Protein AF-0000000066290111 (afdb_homodimer)

Radius of gyration: 20.89 Å; Cα contacts (8 Å, |Δi|>4): 280; chains: 2; bounding box: 30×71×44 Å

Secondary structure (DSSP, 8-state):
-HHHHHHHHHHHHHHHHHHHHHHHHHH-EEEEE-GGGSEEEEEETTS-EEEEEE-GGG--TT-HHHHHHHHHHHHHHHHHHHHHHHHHHHHHHHTTS--/-HHHHHHHHHHHHHHHHHHHHHHHHHH-EEEEE-GGGSEEEEEETTS-EEEEEE-GGG--TT-HHHHHHHHHHHHHHHHHHHHHHHHHHHHHHHTTS--

Foldseek 3Di:
DVVVVVVVVVVVVLVVQLVVLQVVQQADWFWFFFVPRQKIWIAGLVLDTPDIDHHVVQDDPVCVPSVVVGNVRRSVRRVVVSVVSCCVRNVVSCVVPPD/DVVVVVVVVVVVVLVVQLVVLQVVQQADWFWFFFVPRQKIWIAGLVLDTPDIDHHVVQPDPVCVPSVVVGNVRRSVRRVVVSVVSCCVRNVVSCVVPPD

Nearest PDB structures (foldseek):
  1ybx-assembly1_A  TM=8.957E-01  e=1.367E-07  Acetivibrio thermocellus
  5yrx-assembly1_A-2  TM=9.117E-01  e=9.100E-06  Mycobacterium tuberculosis H37Rv
  1j8b-assembly1_A-2  TM=8.086E-01  e=1.609E-06  Haemophilus influenzae Rd KW20
  1pug-assembly2_C  TM=9.184E-01  e=9.100E-06  Escherichia coli
  1pug-assembly1_A  TM=7.429E-01  e=4.995E-06  Escherichia coli

InterPro domains:
  IPR004401 Nucleoid-associated protein YbaB/EbfC [MF_00274] (2-96)
  IPR004401 Nucleoid-associated protein YbaB/EbfC [PF02575] (8-97)
  IPR004401 Nucleoid-associated protein YbaB/EbfC [PIRSF004555] (1-97)
  IPR004401 Nucleoid-associated protein YbaB/EbfC [PTHR33449] (2-97)
  IPR004401 Nucleoid-associated protein YbaB/EbfC [TIGR00103] (3-99)
  IPR036894 Nucleoid-associated protein YbaB-like domain superfamily [G3DSA:3.30.1310.10] (1-99)
  IPR036894 Nucleoid-associated protein YbaB-like domain superfamily [SSF82607] (4-96)

Structure (mmCIF, N/CA/C/O backbone):
data_AF-0000000066290111-model_v1
#
loop_
_entity.id
_entity.type
_entity.pdbx_description
1 polymer 'Nucleoid-associated protein LL0120'
#
loop_
_atom_site.group_PDB
_atom_site.id
_atom_site.type_symbol
_atom_site.label_atom_id
_atom_site.label_alt_id
_atom_site.label_comp_id
_atom_site.label_asym_id
_atom_site.label_entity_id
_atom_site.label_seq_id
_atom_site.pdbx_PDB_ins_code
_atom_site.Cartn_x
_atom_site.Cartn_y
_atom_site.Cartn_z
_atom_site.occupancy
_atom_site.B_iso_or_equiv
_atom_site.auth_seq_id
_atom_site.auth_comp_id
_atom_site.auth_asym_id
_atom_site.auth_atom_id
_atom_site.pdbx_PDB_model_num
ATOM 1 N N . MET A 1 1 ? 5.027 43.031 10.969 1 58.25 1 MET A N 1
ATOM 2 C CA . MET A 1 1 ? 4.77 42.688 9.578 1 58.25 1 MET A CA 1
ATOM 3 C C . MET A 1 1 ? 5.945 41.906 8.977 1 58.25 1 MET A C 1
ATOM 5 O O . MET A 1 1 ? 5.758 41.031 8.156 1 58.25 1 MET A O 1
ATOM 9 N N . MET A 1 2 ? 7.23 42.25 9.273 1 66.75 2 MET A N 1
ATOM 10 C CA . MET A 1 2 ? 8.469 41.656 8.773 1 66.75 2 MET A CA 1
ATOM 11 C C . MET A 1 2 ? 8.57 40.188 9.188 1 66.75 2 MET A C 1
ATOM 13 O O . MET A 1 2 ? 8.945 39.344 8.375 1 66.75 2 MET A O 1
ATOM 17 N N . ASN A 1 3 ? 7.914 39.875 10.438 1 80.12 3 ASN A N 1
ATOM 18 C CA . ASN A 1 3 ? 7.988 38.531 10.984 1 80.12 3 ASN A CA 1
ATOM 19 C C . ASN A 1 3 ? 6.996 37.594 10.305 1 80.12 3 ASN A C 1
ATOM 21 O O . ASN A 1 3 ? 7.328 36.469 9.984 1 80.12 3 ASN A O 1
ATOM 25 N N . MET A 1 4 ? 5.91 38.312 9.742 1 86.06 4 MET A N 1
ATOM 26 C CA . MET A 1 4 ? 4.879 37.531 9.078 1 86.06 4 MET A CA 1
ATOM 27 C C . MET A 1 4 ? 5.328 37.094 7.68 1 86.06 4 MET A C 1
ATOM 29 O O . MET A 1 4 ? 5.086 35.969 7.254 1 86.06 4 MET A O 1
ATOM 33 N N . GLN A 1 5 ? 6.039 38.062 7.074 1 85.56 5 GLN A N 1
ATOM 34 C CA . GLN A 1 5 ? 6.52 37.812 5.719 1 85.56 5 GLN A CA 1
ATOM 35 C C . GLN A 1 5 ? 7.551 36.688 5.691 1 85.56 5 GLN A C 1
ATOM 37 O O . GLN A 1 5 ? 7.508 35.812 4.812 1 85.56 5 GLN A O 1
ATOM 42 N N . SER A 1 6 ? 8.469 36.719 6.684 1 89.31 6 SER A N 1
ATOM 43 C CA . SER A 1 6 ? 9.492 35.688 6.785 1 89.31 6 SER A CA 1
ATOM 44 C C . SER A 1 6 ? 8.875 34.312 7.102 1 89.31 6 SER A C 1
ATOM 46 O O . SER A 1 6 ? 9.289 33.312 6.543 1 89.31 6 SER A O 1
ATOM 48 N N . MET A 1 7 ? 7.859 34.344 7.941 1 87.25 7 MET A N 1
ATOM 49 C CA . MET A 1 7 ? 7.164 33.094 8.305 1 87.25 7 MET A CA 1
ATOM 50 C C . MET A 1 7 ? 6.441 32.5 7.102 1 87.25 7 MET A C 1
ATOM 52 O O . MET A 1 7 ? 6.492 31.312 6.875 1 87.25 7 MET A O 1
ATOM 56 N N . MET A 1 8 ? 5.84 33.375 6.316 1 88.25 8 MET A N 1
ATOM 57 C CA . MET A 1 8 ? 5.105 32.938 5.137 1 88.25 8 MET A CA 1
ATOM 58 C C . MET A 1 8 ? 6.059 32.344 4.102 1 88.25 8 MET A C 1
ATOM 60 O O . MET A 1 8 ? 5.754 31.328 3.488 1 88.25 8 MET A O 1
ATOM 64 N N . LYS A 1 9 ? 7.254 33 3.918 1 91.06 9 LYS A N 1
ATOM 65 C CA . LYS A 1 9 ? 8.273 32.531 2.986 1 91.06 9 LYS A CA 1
ATOM 66 C C . LYS A 1 9 ? 8.805 31.172 3.404 1 91.06 9 LYS A C 1
ATOM 68 O O . LYS A 1 9 ? 9 30.281 2.564 1 91.06 9 LYS A O 1
ATOM 73 N N . GLN A 1 10 ? 9.047 30.969 4.605 1 90.31 10 GLN A N 1
ATOM 74 C CA . GLN A 1 10 ? 9.516 29.703 5.152 1 90.31 10 GLN A CA 1
ATOM 75 C C . GLN A 1 10 ? 8.469 28.609 4.973 1 90.31 10 GLN A C 1
ATOM 77 O O . GLN A 1 10 ? 8.797 27.484 4.598 1 90.31 10 GLN A O 1
ATOM 82 N N . ALA A 1 11 ? 7.211 28.953 5.133 1 87 11 ALA A N 1
ATOM 83 C CA . ALA A 1 11 ? 6.117 28 4.953 1 87 11 ALA A CA 1
ATOM 84 C C . ALA A 1 11 ? 6.023 27.547 3.502 1 87 11 ALA A C 1
ATOM 86 O O . ALA A 1 11 ? 5.875 26.344 3.23 1 87 11 ALA A O 1
ATOM 87 N N . GLN A 1 12 ? 6.125 28.469 2.641 1 92.5 12 GLN A N 1
ATOM 88 C CA . GLN A 1 12 ? 6.098 28.172 1.213 1 92.5 12 GLN A CA 1
ATOM 89 C C . GLN A 1 12 ? 7.246 27.25 0.824 1 92.5 12 GLN A C 1
ATOM 91 O O . GLN A 1 12 ? 7.059 26.312 0.045 1 92.5 12 GLN A O 1
ATOM 96 N N . LYS A 1 13 ? 8.414 27.562 1.364 1 92.25 13 LYS A N 1
ATOM 97 C CA . LYS A 1 13 ? 9.594 26.75 1.089 1 92.25 13 LYS A CA 1
ATOM 98 C C . LYS A 1 13 ? 9.414 25.312 1.583 1 92.25 13 LYS A C 1
ATOM 100 O O . LYS A 1 13 ? 9.727 24.359 0.867 1 92.25 13 LYS A O 1
ATOM 105 N N . LEU A 1 14 ? 8.883 25.172 2.771 1 89.31 14 LEU A N 1
ATOM 106 C CA . LEU A 1 14 ? 8.625 23.859 3.354 1 89.31 14 LEU A CA 1
ATOM 107 C C . LEU A 1 14 ? 7.598 23.094 2.525 1 89.31 14 LEU A C 1
ATOM 109 O O . LEU A 1 14 ? 7.762 21.891 2.287 1 89.31 14 LEU A O 1
ATOM 113 N N . GLN A 1 15 ? 6.594 23.75 2.113 1 90.44 15 GLN A N 1
ATOM 114 C CA . GLN A 1 15 ? 5.562 23.156 1.276 1 90.44 15 GLN A CA 1
ATOM 115 C C . GLN A 1 15 ? 6.156 22.609 -0.021 1 90.44 15 GLN A C 1
ATOM 117 O O . GLN A 1 15 ? 5.848 21.484 -0.431 1 90.44 15 GLN A O 1
ATOM 122 N N . LYS A 1 16 ? 6.988 23.375 -0.636 1 94.06 16 LYS A N 1
ATOM 123 C CA . LYS A 1 16 ? 7.629 22.984 -1.889 1 94.06 16 LYS A CA 1
ATOM 124 C C . LYS A 1 16 ? 8.547 21.797 -1.685 1 94.06 16 LYS A C 1
ATOM 126 O O . LYS A 1 16 ? 8.562 20.859 -2.494 1 94.06 16 LYS A O 1
ATOM 131 N N . GLN A 1 17 ? 9.312 21.781 -0.645 1 94.19 17 GLN A N 1
ATOM 132 C CA . GLN A 1 17 ? 10.227 20.688 -0.352 1 94.19 17 GLN A CA 1
ATOM 133 C C . GLN A 1 17 ? 9.461 19.391 -0.098 1 94.19 17 GLN A C 1
ATOM 135 O O . GLN A 1 17 ? 9.891 18.312 -0.533 1 94.19 17 GLN A O 1
ATOM 140 N N . MET A 1 18 ? 8.375 19.484 0.608 1 91.69 18 MET A N 1
ATOM 141 C CA . MET A 1 18 ? 7.531 18.328 0.859 1 91.69 18 MET A CA 1
ATOM 142 C C . MET A 1 18 ? 6.977 17.766 -0.445 1 91.69 18 MET A C 1
ATOM 144 O O . MET A 1 18 ? 6.957 16.547 -0.645 1 91.69 18 MET A O 1
ATOM 148 N N . GLN A 1 19 ? 6.52 18.672 -1.269 1 94.19 19 GLN A N 1
ATOM 149 C CA . GLN A 1 19 ? 5.984 18.25 -2.559 1 94.19 19 GLN A CA 1
ATOM 150 C C . GLN A 1 19 ? 7.051 17.547 -3.395 1 94.19 19 GLN A C 1
ATOM 152 O O . GLN A 1 19 ? 6.785 16.516 -4.023 1 94.19 19 GLN A O 1
ATOM 157 N N . VAL A 1 20 ? 8.258 18.062 -3.385 1 96.19 20 VAL A N 1
ATOM 158 C CA . VAL A 1 20 ? 9.367 17.484 -4.137 1 96.19 20 VAL A CA 1
ATOM 159 C C . VAL A 1 20 ? 9.688 16.094 -3.592 1 96.19 20 VAL A C 1
ATOM 161 O O . VAL A 1 20 ? 9.875 15.148 -4.363 1 96.19 20 VAL A O 1
ATOM 164 N N . SER A 1 21 ? 9.734 15.945 -2.287 1 96 21 SER A N 1
ATOM 165 C CA . SER A 1 21 ? 9.992 14.656 -1.653 1 96 21 SER A CA 1
ATOM 166 C C . SER A 1 21 ? 8.914 13.641 -2.002 1 96 21 SER A C 1
ATOM 168 O O . SER A 1 21 ? 9.211 12.484 -2.307 1 96 21 SER A O 1
ATOM 170 N N . GLN A 1 22 ? 7.633 14.109 -1.968 1 95.38 22 GLN A N 1
ATOM 171 C CA . GLN A 1 22 ? 6.516 13.242 -2.336 1 95.38 22 GLN A CA 1
ATOM 172 C C . GLN A 1 22 ? 6.637 12.766 -3.781 1 95.38 22 GLN A C 1
ATOM 174 O O . GLN A 1 22 ? 6.379 11.602 -4.082 1 95.38 22 GLN A O 1
ATOM 179 N N . GLU A 1 23 ? 7.039 13.625 -4.645 1 97 23 GLU A N 1
ATOM 180 C CA . GLU A 1 23 ? 7.215 13.281 -6.055 1 97 23 GLU A CA 1
ATOM 181 C C . GLU A 1 23 ? 8.367 12.297 -6.242 1 97 23 GLU A C 1
ATOM 183 O O . GLU A 1 23 ? 8.258 11.352 -7.035 1 97 23 GLU A O 1
ATOM 188 N N . GLU A 1 24 ? 9.422 12.539 -5.547 1 97.38 24 GLU A N 1
ATOM 189 C CA . GLU A 1 24 ? 10.555 11.625 -5.598 1 97.38 24 GLU A CA 1
ATOM 190 C C . GLU A 1 24 ? 10.156 10.227 -5.141 1 97.38 24 GLU A C 1
ATOM 192 O O . GLU A 1 24 ? 10.508 9.234 -5.785 1 97.38 24 GLU A O 1
ATOM 197 N N . ILE A 1 25 ? 9.438 10.164 -4.066 1 97.62 25 ILE A N 1
ATOM 198 C CA . ILE A 1 25 ? 8.977 8.875 -3.551 1 97.62 25 ILE A CA 1
ATOM 199 C C . ILE A 1 25 ? 8.102 8.188 -4.594 1 97.62 25 ILE A C 1
ATOM 201 O O . ILE A 1 25 ? 8.32 7.027 -4.93 1 97.62 25 ILE A O 1
ATOM 205 N N . ALA A 1 26 ? 7.164 8.984 -5.129 1 97.5 26 ALA A N 1
ATOM 206 C CA . ALA A 1 26 ? 6.211 8.43 -6.086 1 97.5 26 ALA A CA 1
ATOM 207 C C . ALA A 1 26 ? 6.922 7.879 -7.316 1 97.5 26 ALA A C 1
ATOM 209 O O . ALA A 1 26 ? 6.477 6.895 -7.91 1 97.5 26 ALA A O 1
ATOM 210 N N . ASN A 1 27 ? 8.047 8.422 -7.656 1 97.81 27 ASN A N 1
ATOM 211 C CA . ASN A 1 27 ? 8.742 8.078 -8.891 1 97.81 27 ASN A CA 1
ATOM 212 C C . ASN A 1 27 ? 9.797 7 -8.656 1 97.81 27 ASN A C 1
ATOM 214 O O . ASN A 1 27 ? 10.43 6.531 -9.602 1 97.81 27 ASN A O 1
ATOM 218 N N . THR A 1 28 ? 10 6.668 -7.469 1 98.38 28 THR A N 1
ATOM 219 C CA . THR A 1 28 ? 10.945 5.613 -7.125 1 98.38 28 THR A CA 1
ATOM 220 C C . THR A 1 28 ? 10.297 4.238 -7.262 1 98.38 28 THR A C 1
ATOM 222 O O . THR A 1 28 ? 9.133 4.059 -6.902 1 98.38 28 THR A O 1
ATOM 225 N N . THR A 1 29 ? 11.07 3.318 -7.781 1 98.88 29 THR A N 1
ATOM 226 C CA . THR A 1 29 ? 10.633 1.93 -7.84 1 98.88 29 THR A CA 1
ATOM 227 C C . THR A 1 29 ? 11.109 1.156 -6.617 1 98.88 29 THR A C 1
ATOM 229 O O . THR A 1 29 ? 12.273 1.278 -6.215 1 98.88 29 THR A O 1
ATOM 232 N N . PHE A 1 30 ? 10.227 0.418 -5.992 1 98.94 30 PHE A N 1
ATOM 233 C CA . PHE A 1 30 ? 10.547 -0.424 -4.844 1 98.94 30 PHE A CA 1
ATOM 234 C C . PHE A 1 30 ? 10.375 -1.897 -5.191 1 98.94 30 PHE A C 1
ATOM 236 O O . PHE A 1 30 ? 9.312 -2.311 -5.66 1 98.94 30 PHE A O 1
ATOM 243 N N . VAL A 1 31 ? 11.422 -2.615 -4.898 1 98.94 31 VAL A N 1
ATOM 244 C CA . VAL A 1 31 ? 11.43 -4.031 -5.246 1 98.94 31 VAL A CA 1
ATOM 245 C C . VAL A 1 31 ? 11.258 -4.875 -3.986 1 98.94 31 VAL A C 1
ATOM 247 O O . VAL A 1 31 ? 12.008 -4.723 -3.023 1 98.94 31 VAL A O 1
ATOM 250 N N . GLY A 1 32 ? 10.195 -5.609 -3.957 1 98.88 32 GLY A N 1
ATOM 251 C CA . GLY A 1 32 ? 9.977 -6.59 -2.904 1 98.88 32 GLY A CA 1
ATOM 252 C C . GLY A 1 32 ? 10.211 -8.016 -3.363 1 98.88 32 GLY A C 1
ATOM 253 O O . GLY A 1 32 ? 10.039 -8.336 -4.543 1 98.88 32 GLY A O 1
ATOM 254 N N . LYS A 1 33 ? 10.594 -8.828 -2.455 1 98.81 33 LYS A N 1
ATOM 255 C CA . LYS A 1 33 ? 10.961 -10.188 -2.812 1 98.81 33 LYS A CA 1
ATOM 256 C C . LYS A 1 33 ? 10.516 -11.18 -1.741 1 98.81 33 LYS A C 1
ATOM 258 O O . LYS A 1 33 ? 10.469 -10.844 -0.557 1 98.81 33 LYS A O 1
ATOM 263 N N . SER A 1 34 ? 10.172 -12.352 -2.264 1 98.5 34 SER A N 1
ATOM 264 C CA . SER A 1 34 ? 10.062 -13.492 -1.359 1 98.5 34 SER A CA 1
ATOM 265 C C . SER A 1 34 ? 11.43 -14.133 -1.114 1 98.5 34 SER A C 1
ATOM 267 O O . SER A 1 34 ? 12.445 -13.641 -1.604 1 98.5 34 SER A O 1
ATOM 269 N N . ALA A 1 35 ? 11.367 -15.203 -0.207 1 95.19 35 ALA A N 1
ATOM 270 C CA . ALA A 1 35 ? 12.578 -15.984 0.011 1 95.19 35 ALA A CA 1
ATOM 271 C C . ALA A 1 35 ? 13.133 -16.516 -1.308 1 95.19 35 ALA A C 1
ATOM 273 O O . ALA A 1 35 ? 12.375 -16.969 -2.166 1 95.19 35 ALA A O 1
ATOM 274 N N . GLN A 1 36 ? 14.43 -16.328 -1.531 1 96.12 36 GLN A N 1
ATOM 275 C CA . GLN A 1 36 ? 15.172 -16.859 -2.668 1 96.12 36 GLN A CA 1
ATOM 276 C C . GLN A 1 36 ? 14.766 -16.156 -3.963 1 96.12 36 GLN A C 1
ATOM 278 O O . GLN A 1 36 ? 14.992 -16.688 -5.055 1 96.12 36 GLN A O 1
ATOM 283 N N . ASP A 1 37 ? 13.992 -15.141 -3.967 1 97.56 37 ASP A N 1
ATOM 284 C CA . ASP A 1 37 ? 13.594 -14.305 -5.094 1 97.56 37 ASP A CA 1
ATOM 285 C C . ASP A 1 37 ? 12.664 -15.062 -6.035 1 97.56 37 ASP A C 1
ATOM 287 O O . ASP A 1 37 ? 12.672 -14.836 -7.246 1 97.56 37 ASP A O 1
ATOM 291 N N . LEU A 1 38 ? 11.961 -15.945 -5.422 1 98.19 38 LEU A N 1
ATOM 292 C CA . LEU A 1 38 ? 11.062 -16.75 -6.246 1 98.19 38 LEU A CA 1
ATOM 293 C C . LEU A 1 38 ? 9.867 -15.922 -6.703 1 98.19 38 LEU A C 1
ATOM 295 O O . LEU A 1 38 ? 9.203 -16.266 -7.68 1 98.19 38 LEU A O 1
ATOM 299 N N . VAL A 1 39 ? 9.578 -14.922 -5.965 1 98.88 39 VAL A N 1
ATOM 300 C CA . VAL A 1 39 ? 8.562 -13.93 -6.301 1 98.88 39 VAL A CA 1
ATOM 301 C C . VAL A 1 39 ? 9.148 -12.523 -6.152 1 98.88 39 VAL A C 1
ATOM 303 O O . VAL A 1 39 ? 9.734 -12.195 -5.121 1 98.88 39 VAL A O 1
ATOM 306 N N . THR A 1 40 ? 9.008 -11.727 -7.18 1 98.94 40 THR A N 1
ATOM 307 C CA . THR A 1 40 ? 9.484 -10.344 -7.148 1 98.94 40 THR A CA 1
ATOM 308 C C . THR A 1 40 ? 8.391 -9.383 -7.602 1 98.94 40 THR A C 1
ATOM 310 O O . THR A 1 40 ? 7.68 -9.656 -8.57 1 98.94 40 THR A O 1
ATOM 313 N N . VAL A 1 41 ? 8.281 -8.305 -6.844 1 98.94 41 VAL A N 1
ATOM 314 C CA . VAL A 1 41 ? 7.297 -7.285 -7.207 1 98.94 41 VAL A CA 1
ATOM 315 C C . VAL A 1 41 ? 7.98 -5.93 -7.34 1 98.94 41 VAL A C 1
ATOM 317 O O . VAL A 1 41 ? 9.016 -5.684 -6.723 1 98.94 41 VAL A O 1
ATOM 320 N N . GLU A 1 42 ? 7.418 -5.098 -8.172 1 98.94 42 GLU A N 1
ATOM 321 C CA . GLU A 1 42 ? 7.812 -3.697 -8.266 1 98.94 42 GLU A CA 1
ATOM 322 C C . GLU A 1 42 ? 6.633 -2.77 -7.984 1 98.94 42 GLU A C 1
ATOM 324 O O . GLU A 1 42 ? 5.594 -2.861 -8.641 1 98.94 42 GLU A O 1
ATOM 329 N N . PHE A 1 43 ? 6.855 -1.972 -7 1 98.94 43 PHE A N 1
ATOM 330 C CA . PHE A 1 43 ? 5.879 -0.943 -6.66 1 98.94 43 PHE A CA 1
ATOM 331 C C . PHE A 1 43 ? 6.422 0.445 -6.973 1 98.94 43 PHE A C 1
ATOM 333 O O . PHE A 1 43 ? 7.621 0.695 -6.828 1 98.94 43 PHE A O 1
ATOM 340 N N . SER A 1 44 ? 5.484 1.305 -7.398 1 98.75 44 SER A N 1
ATOM 341 C CA . SER A 1 44 ? 5.809 2.725 -7.305 1 98.75 44 SER A CA 1
ATOM 342 C C . SER A 1 44 ? 5.586 3.25 -5.895 1 98.75 44 SER A C 1
ATOM 344 O O . SER A 1 44 ? 4.918 2.604 -5.082 1 98.75 44 SER A O 1
ATOM 346 N N . GLY A 1 45 ? 6.145 4.371 -5.637 1 98.44 45 GLY A N 1
ATOM 347 C CA . GLY A 1 45 ? 6.113 4.93 -4.297 1 98.44 45 GLY A CA 1
ATOM 348 C C . GLY A 1 45 ? 4.723 5.355 -3.861 1 98.44 45 GLY A C 1
ATOM 349 O O . GLY A 1 45 ? 4.477 5.578 -2.674 1 98.44 45 GLY A O 1
ATOM 350 N N . ASP A 1 46 ? 3.809 5.512 -4.809 1 97.31 46 ASP A N 1
ATOM 351 C CA . ASP A 1 46 ? 2.416 5.797 -4.48 1 97.31 46 ASP A CA 1
ATOM 352 C C . ASP A 1 46 ? 1.632 4.508 -4.242 1 97.31 46 ASP A C 1
ATOM 354 O O . ASP A 1 46 ? 0.399 4.516 -4.23 1 97.31 46 ASP A O 1
ATOM 358 N N . ARG A 1 47 ? 2.396 3.361 -4.094 1 98.5 47 ARG A N 1
ATOM 359 C CA . ARG A 1 47 ? 1.9 2.055 -3.672 1 98.5 47 ARG A CA 1
ATOM 360 C C . ARG A 1 47 ? 1.048 1.415 -4.762 1 98.5 47 ARG A C 1
ATOM 362 O O . ARG A 1 47 ? -0.004 0.838 -4.477 1 98.5 47 ARG A O 1
ATOM 369 N N . THR A 1 48 ? 1.462 1.615 -5.949 1 98.81 48 THR A N 1
ATOM 370 C CA . THR A 1 48 ? 0.886 0.882 -7.07 1 98.81 48 THR A CA 1
ATOM 371 C C . THR A 1 48 ? 1.782 -0.287 -7.469 1 98.81 48 THR A C 1
ATOM 373 O O . THR A 1 48 ? 2.98 -0.108 -7.699 1 98.81 48 THR A O 1
ATOM 376 N N . LEU A 1 49 ? 1.181 -1.481 -7.488 1 98.94 49 LEU A N 1
ATOM 377 C CA . LEU A 1 49 ? 1.91 -2.643 -7.984 1 98.94 49 LEU A CA 1
ATOM 378 C C . LEU A 1 49 ? 2.043 -2.594 -9.5 1 98.94 49 LEU A C 1
ATOM 380 O O . LEU A 1 49 ? 1.051 -2.721 -10.219 1 98.94 49 LEU A O 1
ATOM 384 N N . LYS A 1 50 ? 3.23 -2.402 -9.992 1 98.88 50 LYS A N 1
ATOM 385 C CA . LYS A 1 50 ? 3.49 -2.188 -11.414 1 98.88 50 LYS A CA 1
ATOM 386 C C . LYS A 1 50 ? 3.816 -3.502 -12.117 1 98.88 50 LYS A C 1
ATOM 388 O O . LYS A 1 50 ? 3.498 -3.676 -13.297 1 98.88 50 LYS A O 1
ATOM 393 N N . SER A 1 51 ? 4.516 -4.316 -11.328 1 98.75 51 SER A N 1
ATOM 394 C CA . SER A 1 51 ? 4.887 -5.602 -11.914 1 98.75 51 SER A CA 1
ATOM 395 C C . SER A 1 51 ? 5.012 -6.684 -10.844 1 98.75 51 SER A C 1
ATOM 397 O O . SER A 1 51 ? 5.324 -6.387 -9.688 1 98.75 51 SER A O 1
ATOM 399 N N . LEU A 1 52 ? 4.746 -7.898 -11.242 1 98.94 52 LEU A N 1
ATOM 400 C CA . LEU A 1 52 ? 4.859 -9.125 -10.453 1 98.94 52 LEU A CA 1
ATOM 401 C C . LEU A 1 52 ? 5.473 -10.25 -11.289 1 98.94 52 LEU A C 1
ATOM 403 O O . LEU A 1 52 ? 5.027 -10.508 -12.406 1 98.94 52 LEU A O 1
ATOM 407 N N . ASP A 1 53 ? 6.52 -10.797 -10.766 1 98.81 53 ASP A N 1
ATOM 408 C CA . ASP A 1 53 ? 7.184 -11.93 -11.414 1 98.81 53 ASP A CA 1
ATOM 409 C C . ASP A 1 53 ? 7.219 -13.148 -10.492 1 98.81 53 ASP A C 1
ATOM 411 O O . ASP A 1 53 ? 7.727 -13.07 -9.375 1 98.81 53 ASP A O 1
ATOM 415 N N . ILE A 1 54 ? 6.66 -14.188 -10.969 1 98.75 54 ILE A N 1
ATOM 416 C CA . ILE A 1 54 ? 6.629 -15.438 -10.219 1 98.75 54 ILE A CA 1
ATOM 417 C C . ILE A 1 54 ? 7.379 -16.516 -11 1 98.75 54 ILE A C 1
ATOM 419 O O . ILE A 1 54 ? 7.051 -16.797 -12.156 1 98.75 54 ILE A O 1
ATOM 423 N N . LYS A 1 55 ? 8.328 -17.125 -10.344 1 97.75 55 LYS A N 1
ATOM 424 C CA . LYS A 1 55 ? 9.016 -18.234 -10.992 1 97.75 55 LYS A CA 1
ATOM 425 C C . LYS A 1 55 ? 8.078 -19.422 -11.172 1 97.75 55 LYS A C 1
ATOM 427 O O . LYS A 1 55 ? 7.316 -19.766 -10.273 1 97.75 55 LYS A O 1
ATOM 432 N N . PRO A 1 56 ? 8.141 -20.062 -12.281 1 96.69 56 PRO A N 1
ATOM 433 C CA . PRO A 1 56 ? 7.223 -21.172 -12.57 1 96.69 56 PRO A CA 1
ATOM 434 C C . PRO A 1 56 ? 7.32 -22.297 -11.547 1 96.69 56 PRO A C 1
ATOM 436 O O . PRO A 1 56 ? 6.324 -22.984 -11.281 1 96.69 56 PRO A O 1
ATOM 439 N N . ASP A 1 57 ? 8.398 -22.484 -10.914 1 94.94 57 ASP A N 1
ATOM 440 C CA . ASP A 1 57 ? 8.656 -23.594 -10.008 1 94.94 57 ASP A CA 1
ATOM 441 C C . ASP A 1 57 ? 7.746 -23.531 -8.781 1 94.94 57 ASP A C 1
ATOM 443 O O . ASP A 1 57 ? 7.496 -24.562 -8.141 1 94.94 57 ASP A O 1
ATOM 447 N N . VAL A 1 58 ? 7.223 -22.359 -8.547 1 97.38 58 VAL A N 1
ATOM 448 C CA . VAL A 1 58 ? 6.41 -22.25 -7.34 1 97.38 58 VAL A CA 1
ATOM 449 C C . VAL A 1 58 ? 4.934 -22.141 -7.723 1 97.38 58 VAL A C 1
ATOM 451 O O . VAL A 1 58 ? 4.078 -21.922 -6.863 1 97.38 58 VAL A O 1
ATOM 454 N N . ILE A 1 59 ? 4.672 -22.188 -8.977 1 98.44 59 ILE A N 1
ATOM 455 C CA . ILE A 1 59 ? 3.299 -22.203 -9.461 1 98.44 59 ILE A CA 1
ATOM 456 C C . ILE A 1 59 ? 2.781 -23.625 -9.539 1 98.44 59 ILE A C 1
ATOM 458 O O . ILE A 1 59 ? 2.994 -24.328 -10.531 1 98.44 59 ILE A O 1
ATOM 462 N N . ASP A 1 60 ? 2.123 -24.031 -8.445 1 98 60 ASP A N 1
ATOM 463 C CA . ASP A 1 60 ? 1.608 -25.391 -8.32 1 98 60 ASP A CA 1
ATOM 464 C C . ASP A 1 60 ? 0.16 -25.391 -7.836 1 98 60 ASP A C 1
ATOM 466 O O . ASP A 1 60 ? -0.113 -25.078 -6.68 1 98 60 ASP A O 1
ATOM 470 N N . PRO A 1 61 ? -0.769 -25.734 -8.664 1 98 61 PRO A N 1
ATOM 471 C CA . PRO A 1 61 ? -2.178 -25.703 -8.266 1 98 61 PRO A CA 1
ATOM 472 C C . PRO A 1 61 ? -2.482 -26.641 -7.102 1 98 61 PRO A C 1
ATOM 474 O O . PRO A 1 61 ? -3.504 -26.484 -6.43 1 98 61 PRO A O 1
ATOM 477 N N . GLU A 1 62 ? -1.633 -27.547 -6.891 1 97.5 62 GLU A N 1
ATOM 478 C CA . GLU A 1 62 ? -1.852 -28.484 -5.797 1 97.5 62 GLU A CA 1
ATOM 479 C C . GLU A 1 62 ? -1.334 -27.922 -4.473 1 97.5 62 GLU A C 1
ATOM 481 O O . GLU A 1 62 ? -1.543 -28.531 -3.418 1 97.5 62 GLU A O 1
ATOM 486 N N . ASP A 1 63 ? -0.632 -26.844 -4.434 1 97.5 63 ASP A N 1
ATOM 487 C CA . ASP A 1 63 ? -0.113 -26.203 -3.234 1 97.5 63 ASP A CA 1
ATOM 488 C C . ASP A 1 63 ? -0.22 -24.672 -3.35 1 97.5 63 ASP A C 1
ATOM 490 O O . ASP A 1 63 ? 0.794 -23.984 -3.373 1 97.5 63 ASP A O 1
ATOM 494 N N . PRO A 1 64 ? -1.419 -24.203 -3.354 1 97.94 64 PRO A N 1
ATOM 495 C CA . PRO A 1 64 ? -1.595 -22.766 -3.5 1 97.94 64 PRO A CA 1
ATOM 496 C C . PRO A 1 64 ? -1.013 -21.969 -2.328 1 97.94 64 PRO A C 1
ATOM 498 O O . PRO A 1 64 ? -0.613 -20.812 -2.494 1 97.94 64 PRO A O 1
ATOM 501 N N . GLU A 1 65 ? -0.991 -22.594 -1.171 1 97.81 65 GLU A N 1
ATOM 502 C CA . GLU A 1 65 ? -0.581 -21.922 0.061 1 97.81 65 GLU A CA 1
ATOM 503 C C . GLU A 1 65 ? 0.853 -21.422 -0.039 1 97.81 65 GLU A C 1
ATOM 505 O O . GLU A 1 65 ? 1.147 -20.297 0.38 1 97.81 65 GLU A O 1
ATOM 510 N N . THR A 1 66 ? 1.738 -22.188 -0.599 1 97.75 66 THR A N 1
ATOM 511 C CA . THR A 1 66 ? 3.135 -21.781 -0.736 1 97.75 66 THR A CA 1
ATOM 512 C C . THR A 1 66 ? 3.254 -20.531 -1.594 1 97.75 66 THR A C 1
ATOM 514 O O . THR A 1 66 ? 3.914 -19.562 -1.202 1 97.75 66 THR A O 1
ATOM 517 N N . LEU A 1 67 ? 2.596 -20.562 -2.734 1 98.56 67 LEU A N 1
ATOM 518 C CA . LEU A 1 67 ? 2.584 -19.406 -3.627 1 98.56 67 LEU A CA 1
ATOM 519 C C . LEU A 1 67 ? 1.991 -18.188 -2.932 1 98.56 67 LEU A C 1
ATOM 521 O O . LEU A 1 67 ? 2.553 -17.078 -3.004 1 98.56 67 LEU A O 1
ATOM 525 N N . GLN A 1 68 ? 0.926 -18.391 -2.264 1 98.81 68 GLN A N 1
ATOM 526 C CA . GLN A 1 68 ? 0.231 -17.312 -1.563 1 98.81 68 GLN A CA 1
ATOM 527 C C . GLN A 1 68 ? 1.125 -16.688 -0.499 1 98.81 68 GLN A C 1
ATOM 529 O O . GLN A 1 68 ? 1.188 -15.453 -0.379 1 98.81 68 GLN A O 1
ATOM 534 N N . ASP A 1 69 ? 1.827 -17.469 0.227 1 98.56 69 ASP A N 1
ATOM 535 C CA . ASP A 1 69 ? 2.723 -16.969 1.263 1 98.56 69 ASP A CA 1
ATOM 536 C C . ASP A 1 69 ? 3.863 -16.156 0.654 1 98.56 69 ASP A C 1
ATOM 538 O O . ASP A 1 69 ? 4.207 -15.078 1.159 1 98.56 69 ASP A O 1
ATOM 542 N N . MET A 1 70 ? 4.379 -16.672 -0.437 1 98.81 70 MET A N 1
ATOM 543 C CA . MET A 1 70 ? 5.527 -16.016 -1.061 1 98.81 70 MET A CA 1
ATOM 544 C C . MET A 1 70 ? 5.129 -14.68 -1.657 1 98.81 70 MET A C 1
ATOM 546 O O . MET A 1 70 ? 5.875 -13.703 -1.554 1 98.81 70 MET A O 1
ATOM 550 N N . VAL A 1 71 ? 3.945 -14.609 -2.311 1 98.94 71 VAL A N 1
ATOM 551 C CA . VAL A 1 71 ? 3.447 -13.352 -2.854 1 98.94 71 VAL A CA 1
ATOM 552 C C . VAL A 1 71 ? 3.201 -12.359 -1.718 1 98.94 71 VAL A C 1
ATOM 554 O O . VAL A 1 71 ? 3.58 -11.195 -1.812 1 98.94 71 VAL A O 1
ATOM 557 N N . THR A 1 72 ? 2.594 -12.859 -0.66 1 98.94 72 THR A N 1
ATOM 558 C CA . THR A 1 72 ? 2.334 -12.016 0.501 1 98.94 72 THR A CA 1
ATOM 559 C C . THR A 1 72 ? 3.633 -11.43 1.045 1 98.94 72 THR A C 1
ATOM 561 O O . THR A 1 72 ? 3.709 -10.234 1.322 1 98.94 72 THR A O 1
ATOM 564 N N . ASP A 1 73 ? 4.633 -12.25 1.152 1 98.88 73 ASP A N 1
ATOM 565 C CA . ASP A 1 73 ? 5.938 -11.805 1.643 1 98.88 73 ASP A CA 1
ATOM 566 C C . ASP A 1 73 ? 6.516 -10.711 0.756 1 98.88 73 ASP A C 1
ATOM 568 O O . ASP A 1 73 ? 6.949 -9.664 1.254 1 98.88 73 ASP A O 1
ATOM 572 N N . ALA A 1 74 ? 6.52 -10.953 -0.526 1 98.94 74 ALA A N 1
ATOM 573 C CA . ALA A 1 74 ? 7.117 -10.023 -1.483 1 98.94 74 ALA A CA 1
ATOM 574 C C . ALA A 1 74 ? 6.379 -8.688 -1.486 1 98.94 74 ALA A C 1
ATOM 576 O O . ALA A 1 74 ? 7.004 -7.625 -1.498 1 98.94 74 ALA A O 1
ATOM 577 N N . VAL A 1 75 ? 5.066 -8.75 -1.478 1 98.94 75 VAL A N 1
ATOM 578 C CA . VAL A 1 75 ? 4.242 -7.543 -1.475 1 98.94 75 VAL A CA 1
ATOM 579 C C . VAL A 1 75 ? 4.492 -6.746 -0.197 1 98.94 75 VAL A C 1
ATOM 581 O O . VAL A 1 75 ? 4.754 -5.543 -0.25 1 98.94 75 VAL A O 1
ATOM 584 N N . ASN A 1 76 ? 4.488 -7.449 0.964 1 98.94 76 ASN A N 1
ATOM 585 C CA . ASN A 1 76 ? 4.691 -6.762 2.236 1 98.94 76 ASN A CA 1
ATOM 586 C C . ASN A 1 76 ? 6.113 -6.23 2.365 1 98.94 76 ASN A C 1
ATOM 588 O O . ASN A 1 76 ? 6.34 -5.191 2.988 1 98.94 76 ASN A O 1
ATOM 592 N N . ASP A 1 77 ? 7 -6.922 1.757 1 98.94 77 ASP A N 1
ATOM 593 C CA . ASP A 1 77 ? 8.383 -6.445 1.729 1 98.94 77 ASP A CA 1
ATOM 594 C C . ASP A 1 77 ? 8.484 -5.102 1.017 1 98.94 77 ASP A C 1
ATOM 596 O O . ASP A 1 77 ? 9.039 -4.145 1.56 1 98.94 77 ASP A O 1
ATOM 600 N N . ALA A 1 78 ? 7.91 -4.965 -0.181 1 98.94 78 ALA A N 1
ATOM 601 C CA . ALA A 1 78 ? 7.941 -3.721 -0.947 1 98.94 78 ALA A CA 1
ATOM 602 C C . ALA A 1 78 ? 7.191 -2.611 -0.218 1 98.94 78 ALA A C 1
ATOM 604 O O . ALA A 1 78 ? 7.684 -1.485 -0.113 1 98.94 78 ALA A O 1
ATOM 605 N N . LEU A 1 79 ? 6.027 -2.938 0.287 1 98.88 79 LEU A N 1
ATOM 606 C CA . LEU A 1 79 ? 5.207 -1.925 0.942 1 98.88 79 LEU A CA 1
ATOM 607 C C . LEU A 1 79 ? 5.879 -1.419 2.213 1 98.88 79 LEU A C 1
ATOM 609 O O . LEU A 1 79 ? 5.773 -0.237 2.549 1 98.88 79 LEU A O 1
ATOM 613 N N . SER A 1 80 ? 6.605 -2.27 2.924 1 98.81 80 SER A N 1
ATOM 614 C CA . SER A 1 80 ? 7.355 -1.866 4.109 1 98.81 80 SER A CA 1
ATOM 615 C C . SER A 1 80 ? 8.484 -0.905 3.748 1 98.81 80 SER A C 1
ATOM 617 O O . SER A 1 80 ? 8.758 0.045 4.484 1 98.81 80 SER A O 1
ATOM 619 N N . GLN A 1 81 ? 9.117 -1.204 2.631 1 98.75 81 GLN A N 1
ATOM 620 C CA . GLN A 1 81 ? 10.164 -0.304 2.145 1 98.75 81 GLN A CA 1
ATOM 621 C C . GLN A 1 81 ? 9.594 1.081 1.846 1 98.75 81 GLN A C 1
ATOM 623 O O . GLN A 1 81 ? 10.195 2.094 2.203 1 98.75 81 GLN A O 1
ATOM 628 N N . ILE A 1 82 ? 8.453 1.107 1.171 1 98.62 82 ILE A N 1
ATOM 629 C CA . ILE A 1 82 ? 7.809 2.371 0.839 1 98.62 82 ILE A CA 1
ATOM 630 C C . ILE A 1 82 ? 7.496 3.143 2.119 1 98.62 82 ILE A C 1
ATOM 632 O O . ILE A 1 82 ? 7.758 4.344 2.207 1 98.62 82 ILE A O 1
ATOM 636 N N . GLU A 1 83 ? 6.918 2.453 3.07 1 98.06 83 GLU A N 1
ATOM 637 C CA . GLU A 1 83 ? 6.594 3.072 4.352 1 98.06 83 GLU A CA 1
ATOM 638 C C . GLU A 1 83 ? 7.832 3.672 5.008 1 98.06 83 GLU A C 1
ATOM 640 O O . GLU A 1 83 ? 7.805 4.816 5.469 1 98.06 83 GLU A O 1
ATOM 645 N N . LYS A 1 84 ? 8.906 2.949 5.027 1 97.94 84 LYS A N 1
ATOM 646 C CA . LYS A 1 84 ? 10.148 3.377 5.664 1 97.94 84 LYS A CA 1
ATOM 647 C C . LYS A 1 84 ? 10.727 4.609 4.969 1 97.94 84 LYS A C 1
ATOM 649 O O . LYS A 1 84 ? 11.102 5.582 5.629 1 97.94 84 LYS A O 1
ATOM 654 N N . VAL A 1 85 ? 10.773 4.531 3.658 1 97.75 85 VAL A N 1
ATOM 655 C CA . VAL A 1 85 ? 11.328 5.641 2.895 1 97.75 85 VAL A CA 1
ATOM 656 C C . VAL A 1 85 ? 10.438 6.871 3.033 1 97.75 85 VAL A C 1
ATOM 658 O O . VAL A 1 85 ? 10.93 7.992 3.178 1 97.75 85 VAL A O 1
ATOM 661 N N . THR A 1 86 ? 9.117 6.699 2.961 1 97.06 86 THR A N 1
ATOM 662 C CA . THR A 1 86 ? 8.172 7.789 3.143 1 97.06 86 THR A CA 1
ATOM 663 C C . THR A 1 86 ? 8.359 8.453 4.5 1 97.06 86 THR A C 1
ATOM 665 O O . THR A 1 86 ? 8.445 9.68 4.59 1 97.06 86 THR A O 1
ATOM 668 N N . GLU A 1 87 ? 8.461 7.656 5.555 1 94.88 87 GLU A N 1
ATOM 669 C CA . GLU A 1 87 ? 8.68 8.164 6.906 1 94.88 87 GLU A CA 1
ATOM 670 C C . GLU A 1 87 ? 10.008 8.922 7 1 94.88 87 GLU A C 1
ATOM 672 O O . GLU A 1 87 ? 10.078 9.977 7.625 1 94.88 87 GLU A O 1
ATOM 677 N N . GLN A 1 88 ? 10.992 8.406 6.418 1 95 88 GLN A N 1
ATOM 678 C CA . GLN A 1 88 ? 12.32 9.008 6.449 1 95 88 GLN A CA 1
ATOM 679 C C . GLN A 1 88 ? 12.336 10.352 5.73 1 95 88 GLN A C 1
ATOM 681 O O . GLN A 1 88 ? 12.828 11.352 6.266 1 95 88 GLN A O 1
ATOM 686 N N . LYS A 1 89 ? 11.734 10.391 4.586 1 94.25 89 LYS A N 1
ATOM 687 C CA . LYS A 1 89 ? 11.812 11.586 3.752 1 94.25 89 LYS A CA 1
ATOM 688 C C . LYS A 1 89 ? 10.82 12.648 4.215 1 94.25 89 LYS A C 1
ATOM 690 O O . LYS A 1 89 ? 11.172 13.82 4.344 1 94.25 89 LYS A O 1
ATOM 695 N N . LEU A 1 90 ? 9.57 12.25 4.492 1 91 90 LEU A N 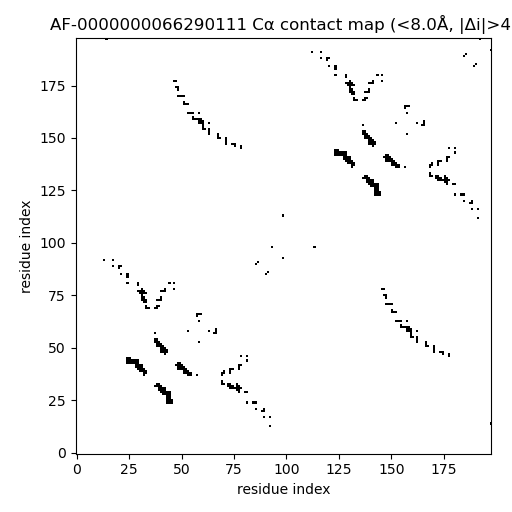1
ATOM 696 C CA . LEU A 1 90 ? 8.531 13.195 4.895 1 91 90 LEU A CA 1
ATOM 697 C C . LEU A 1 90 ? 8.602 13.477 6.391 1 91 90 LEU A C 1
ATOM 699 O O . LEU A 1 90 ? 8.219 14.555 6.84 1 91 90 LEU A O 1
ATOM 703 N N . GLY A 1 91 ? 9.023 12.453 7.152 1 89.88 91 GLY A N 1
ATOM 704 C CA . GLY A 1 91 ? 9.133 12.602 8.594 1 89.88 91 GLY A CA 1
ATOM 705 C C . GLY A 1 91 ? 10.008 13.773 9.008 1 89.88 91 GLY A C 1
ATOM 706 O O . GLY A 1 91 ? 9.75 14.414 10.023 1 89.88 91 GLY A O 1
ATOM 707 N N . LYS A 1 92 ? 11.023 14.086 8.266 1 87.5 92 LYS A N 1
ATOM 708 C CA . LYS A 1 92 ? 11.938 15.188 8.578 1 87.5 92 LYS A CA 1
ATOM 709 C C . LYS A 1 92 ? 11.219 16.531 8.531 1 87.5 92 LYS A C 1
ATOM 711 O O . LYS A 1 92 ? 11.602 17.469 9.234 1 87.5 92 LYS A O 1
ATOM 716 N N . PHE A 1 93 ? 10.125 16.562 7.684 1 86.69 9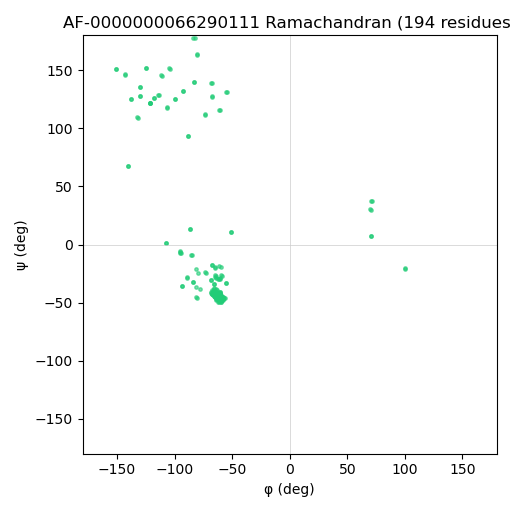3 PHE A N 1
ATOM 717 C CA . PHE A 1 93 ? 9.383 17.812 7.512 1 86.69 93 PHE A CA 1
ATOM 718 C C . PHE A 1 93 ? 8.273 17.938 8.547 1 86.69 93 PHE A C 1
ATOM 720 O O . PHE A 1 93 ? 7.824 19.031 8.852 1 86.69 93 PHE A O 1
ATOM 727 N N . THR A 1 94 ? 7.805 16.781 8.969 1 80.12 94 THR A N 1
ATOM 728 C CA . THR A 1 94 ? 6.656 16.812 9.867 1 80.12 94 THR A CA 1
ATOM 729 C C . THR A 1 94 ? 7.105 16.75 11.32 1 80.12 94 THR A C 1
ATOM 731 O O . THR A 1 94 ? 6.293 16.906 12.234 1 80.12 94 THR A O 1
ATOM 734 N N . LYS A 1 95 ? 8.43 16.531 11.516 1 75.38 95 LYS A N 1
ATOM 735 C CA . LYS A 1 95 ? 8.977 16.531 12.875 1 75.38 95 LYS A CA 1
ATOM 736 C C . LYS A 1 95 ? 8.773 17.891 13.539 1 75.38 95 LYS A C 1
ATOM 738 O O . LYS A 1 95 ? 9.195 18.922 13.008 1 75.38 95 LYS A O 1
ATOM 743 N N . GLY A 1 96 ? 8 17.859 14.555 1 65.19 96 GLY A N 1
ATOM 744 C CA . GLY A 1 96 ? 7.773 19.094 15.305 1 65.19 96 GLY A CA 1
ATOM 745 C C . GLY A 1 96 ? 6.465 19.766 14.961 1 65.19 96 GLY A C 1
ATOM 746 O O . GLY A 1 96 ? 6.074 20.75 15.609 1 65.19 96 GLY A O 1
ATOM 747 N N . LEU A 1 97 ? 6.055 19.312 13.719 1 64.12 97 LEU A N 1
ATOM 748 C CA . LEU A 1 97 ? 4.734 19.859 13.43 1 64.12 97 LEU A CA 1
ATOM 749 C C . LEU A 1 97 ? 3.684 19.281 14.375 1 64.12 97 LEU A C 1
ATOM 751 O O . LEU A 1 97 ? 3.783 18.125 14.773 1 64.12 97 LEU A O 1
ATOM 755 N N . PRO A 1 98 ? 3.008 20.078 14.969 1 55.62 98 PRO A N 1
ATOM 756 C CA . PRO A 1 98 ? 2 19.641 15.93 1 55.62 98 PRO A CA 1
ATOM 757 C C . PRO A 1 98 ? 1.061 18.578 15.359 1 55.62 98 PRO A C 1
ATOM 759 O O . PRO A 1 98 ? 0.186 18.078 16.078 1 55.62 98 PRO A O 1
ATOM 762 N N . PHE A 1 99 ? 1.433 18.047 14.18 1 49.19 99 PHE A N 1
ATOM 763 C CA . PHE A 1 99 ? 0.467 17.047 13.727 1 49.19 99 PHE A CA 1
ATOM 764 C C . PHE A 1 99 ? 0.769 15.688 14.336 1 49.19 99 PHE A C 1
ATOM 766 O O . PHE A 1 99 ? 1.923 15.383 14.641 1 49.19 99 PHE A O 1
ATOM 773 N N . MET B 1 1 ? -5.555 36.188 25.641 1 57.5 1 MET B N 1
ATOM 774 C CA . MET B 1 1 ? -5.242 34.875 26.25 1 57.5 1 MET B CA 1
ATOM 775 C C . MET B 1 1 ? -6.383 33.906 26.047 1 57.5 1 MET B C 1
ATOM 777 O O . MET B 1 1 ? -6.152 32.688 25.906 1 57.5 1 MET B O 1
ATOM 781 N N . MET B 1 2 ? -7.699 34.281 26.109 1 65.38 2 MET B N 1
ATOM 782 C CA . MET B 1 2 ? -8.914 33.5 25.984 1 65.38 2 MET B CA 1
ATOM 783 C C . MET B 1 2 ? -9 32.844 24.609 1 65.38 2 MET B C 1
ATOM 785 O O . MET B 1 2 ? -9.375 31.672 24.5 1 65.38 2 MET B O 1
ATOM 789 N N . ASN B 1 3 ? -8.328 33.625 23.578 1 79.06 3 ASN B N 1
ATOM 790 C CA . ASN B 1 3 ? -8.398 33.156 22.188 1 79.06 3 ASN B CA 1
ATOM 791 C C . ASN B 1 3 ? -7.383 32.062 21.922 1 79.06 3 ASN B C 1
ATOM 793 O O . ASN B 1 3 ? -7.699 31.078 21.25 1 79.06 3 ASN B O 1
ATOM 797 N N . MET B 1 4 ? -6.309 32.062 22.859 1 85.44 4 MET B N 1
ATOM 798 C CA . MET B 1 4 ? -5.266 31.078 22.688 1 85.44 4 MET B CA 1
ATOM 799 C C . MET B 1 4 ? -5.695 29.734 23.281 1 85.44 4 MET B C 1
ATOM 801 O O . MET B 1 4 ? -5.434 28.672 22.688 1 85.44 4 MET B O 1
ATOM 805 N N . GLN B 1 5 ? -6.414 29.891 24.375 1 85.44 5 GLN B N 1
ATOM 806 C CA . GLN B 1 5 ? -6.875 28.703 25.078 1 85.44 5 GLN B CA 1
ATOM 807 C C . GLN B 1 5 ? -7.891 27.922 24.234 1 85.44 5 GLN B C 1
ATOM 809 O O . GLN B 1 5 ? -7.824 26.703 24.141 1 85.44 5 GLN B O 1
ATOM 814 N N . SER B 1 6 ? -8.836 28.672 23.609 1 89.12 6 SER B N 1
ATOM 815 C CA . SER B 1 6 ? -9.844 28.062 22.75 1 89.12 6 SER B CA 1
ATOM 816 C C . SER B 1 6 ? -9.211 27.438 21.516 1 89.12 6 SER B C 1
ATOM 818 O O . SER B 1 6 ? -9.602 26.344 21.094 1 89.12 6 SER B O 1
ATOM 820 N N . MET B 1 7 ? -8.188 28.109 21 1 87.06 7 MET B N 1
ATOM 821 C CA . MET B 1 7 ? -7.473 27.609 19.828 1 87.06 7 MET B CA 1
ATOM 822 C C . MET B 1 7 ? -6.727 26.312 20.156 1 87.06 7 MET B C 1
ATOM 824 O O . MET B 1 7 ? -6.762 25.359 19.391 1 87.06 7 MET B O 1
ATOM 828 N N . MET B 1 8 ? -6.133 26.297 21.344 1 88.06 8 MET B N 1
ATOM 829 C CA . MET B 1 8 ? -5.383 25.109 21.766 1 88.06 8 MET B CA 1
ATOM 830 C C . MET B 1 8 ? -6.312 23.922 21.984 1 88.06 8 MET B C 1
ATOM 832 O O . MET B 1 8 ? -5.988 22.797 21.594 1 88.06 8 MET B O 1
ATOM 836 N N . LYS B 1 9 ? -7.516 24.203 22.578 1 90.88 9 LYS B N 1
ATOM 837 C CA . LYS B 1 9 ? -8.516 23.156 22.812 1 90.88 9 LYS B CA 1
ATOM 838 C C . LYS B 1 9 ? -9.031 22.594 21.5 1 90.88 9 LYS B C 1
ATOM 840 O O . LYS B 1 9 ? -9.203 21.375 21.375 1 90.88 9 LYS B O 1
ATOM 845 N N . GLN B 1 10 ? -9.289 23.375 20.578 1 90.06 10 GLN B N 1
ATOM 846 C CA . GLN B 1 10 ? -9.734 22.969 19.25 1 90.06 10 GLN B CA 1
ATOM 847 C C . GLN B 1 10 ? -8.664 22.141 18.547 1 90.06 10 GLN B C 1
ATOM 849 O O . GLN B 1 10 ? -8.969 21.125 17.922 1 90.06 10 GLN B O 1
ATOM 854 N N . ALA B 1 11 ? -7.422 22.516 18.719 1 86.81 11 ALA B N 1
ATOM 855 C CA . ALA B 1 11 ? -6.305 21.781 18.109 1 86.81 11 ALA B CA 1
ATOM 856 C C . ALA B 1 11 ? -6.191 20.375 18.703 1 86.81 11 ALA B C 1
ATOM 858 O O . ALA B 1 11 ? -6.027 19.406 17.969 1 86.81 11 ALA B O 1
ATOM 859 N N . GLN B 1 12 ? -6.297 20.312 19.953 1 92.38 12 GLN B N 1
ATOM 860 C CA . GLN B 1 12 ? -6.25 19.031 20.656 1 92.38 12 GLN B CA 1
ATOM 861 C C . GLN B 1 12 ? -7.379 18.109 20.188 1 92.38 12 GLN B C 1
ATOM 863 O O . GLN B 1 12 ? -7.168 16.922 19.969 1 92.38 12 GLN B O 1
ATOM 868 N N . LYS B 1 13 ? -8.562 18.703 20.062 1 92.12 13 LYS B N 1
ATOM 869 C CA . LYS B 1 13 ? -9.734 17.938 19.625 1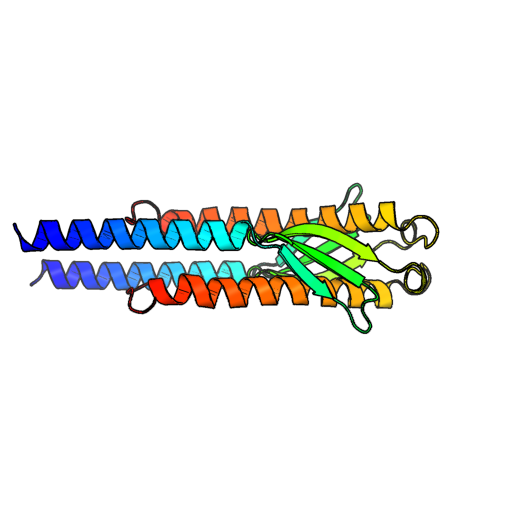 92.12 13 LYS B CA 1
ATOM 870 C C . LYS B 1 13 ? -9.523 17.406 18.203 1 92.12 13 LYS B C 1
ATOM 872 O O . LYS B 1 13 ? -9.82 16.234 17.938 1 92.12 13 LYS B O 1
ATOM 877 N N . LEU B 1 14 ? -8.992 18.219 17.328 1 89.12 14 LEU B N 1
ATOM 878 C CA . LEU B 1 14 ? -8.719 17.812 15.953 1 89.12 14 LEU B CA 1
ATOM 879 C C . LEU B 1 14 ? -7.672 16.703 15.906 1 89.12 14 LEU B C 1
ATOM 881 O O . LEU B 1 14 ? -7.812 15.75 15.141 1 89.12 14 LEU B O 1
ATOM 885 N N . GLN B 1 15 ? -6.68 16.859 16.703 1 90.38 15 GLN B N 1
ATOM 886 C CA . GLN B 1 15 ? -5.629 15.844 16.781 1 90.38 15 GLN B CA 1
ATOM 887 C C . GLN B 1 15 ? -6.199 14.492 17.203 1 90.38 15 GLN B C 1
ATOM 889 O O . GLN B 1 15 ? -5.867 13.461 16.609 1 90.38 15 GLN B O 1
ATOM 894 N N . LYS B 1 16 ? -7.043 14.508 18.172 1 94 16 LYS B N 1
ATOM 895 C CA . LYS B 1 16 ? -7.664 13.289 18.672 1 94 16 LYS B CA 1
ATOM 896 C C . LYS B 1 16 ? -8.562 12.656 17.625 1 94 16 LYS B C 1
ATOM 898 O O . LYS B 1 16 ? -8.547 11.438 17.438 1 94 16 LYS B O 1
ATOM 903 N N . GLN B 1 17 ? -9.328 13.422 16.938 1 94.06 17 GLN B N 1
ATOM 904 C CA . GLN B 1 17 ? -10.219 12.922 15.898 1 94.06 17 GLN B CA 1
ATOM 905 C C . GLN B 1 17 ? -9.43 12.297 14.758 1 94.06 17 GLN B C 1
ATOM 907 O O . GLN B 1 17 ? -9.836 11.266 14.211 1 94.06 17 GLN B O 1
ATOM 912 N N . MET B 1 18 ? -8.344 12.93 14.391 1 91.62 18 MET B N 1
ATOM 913 C CA . MET B 1 18 ? -7.48 12.383 13.344 1 91.62 18 MET B CA 1
ATOM 914 C C . MET B 1 18 ? -6.902 11.039 13.766 1 91.62 18 MET B C 1
ATOM 916 O O . MET B 1 18 ? -6.855 10.102 12.961 1 91.62 18 MET B O 1
ATOM 920 N N . GLN B 1 19 ? -6.465 11 14.992 1 94.12 19 GLN B N 1
ATOM 921 C CA . GLN B 1 19 ? -5.91 9.75 15.5 1 94.12 19 GLN B CA 1
ATOM 922 C C . GLN B 1 19 ? -6.957 8.641 15.5 1 94.12 19 GLN B C 1
ATOM 924 O O . GLN B 1 19 ? -6.664 7.504 15.117 1 94.12 19 GLN B O 1
ATOM 929 N N . VAL B 1 20 ? -8.172 8.961 15.875 1 96.12 20 VAL B N 1
ATOM 930 C CA . VAL B 1 20 ? -9.266 7.988 15.906 1 96.12 20 VAL B CA 1
ATOM 931 C C . VAL B 1 20 ? -9.562 7.504 14.492 1 96.12 20 VAL B C 1
ATOM 933 O O . VAL B 1 20 ? -9.727 6.301 14.258 1 96.12 20 VAL B O 1
ATOM 936 N N . SER B 1 21 ? -9.609 8.406 13.539 1 95.94 21 SER B N 1
ATOM 937 C CA . SER B 1 21 ? -9.852 8.055 12.141 1 95.94 21 SER B CA 1
ATOM 938 C C . SER B 1 21 ? -8.742 7.152 11.602 1 95.94 21 SER B C 1
ATOM 940 O O . SER B 1 21 ? -9.016 6.164 10.914 1 95.94 21 SER B O 1
ATOM 942 N N . GLN B 1 22 ? -7.48 7.492 11.938 1 95.38 22 GLN B N 1
ATOM 943 C CA . GLN B 1 22 ? -6.344 6.676 11.531 1 95.38 22 GLN B CA 1
ATOM 944 C C . GLN B 1 22 ? -6.449 5.266 12.102 1 95.38 22 GLN B C 1
ATOM 946 O O . GLN B 1 22 ? -6.168 4.285 11.406 1 95.38 22 GLN B O 1
ATOM 951 N N . GLU B 1 23 ? -6.855 5.156 13.305 1 97 23 GLU B N 1
ATOM 952 C CA . GLU B 1 23 ? -7.016 3.855 13.953 1 97 23 GLU B CA 1
ATOM 953 C C . GLU B 1 23 ? -8.148 3.055 13.312 1 97 23 GLU B C 1
ATOM 955 O O . GLU B 1 23 ? -8.016 1.847 13.102 1 97 23 GLU B O 1
ATOM 960 N N . GLU B 1 24 ? -9.211 3.727 13.047 1 97.38 24 GLU B N 1
ATOM 961 C CA . GLU B 1 24 ? -10.3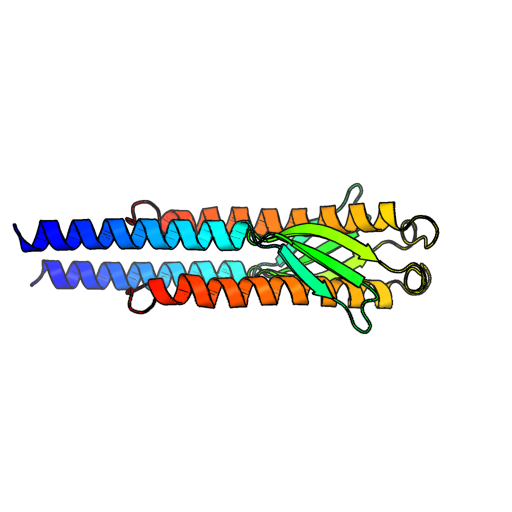28 3.076 12.367 1 97.38 24 GLU B CA 1
ATOM 962 C C . GLU B 1 24 ? -9.906 2.527 11.008 1 97.38 24 GLU B C 1
ATOM 964 O O . GLU B 1 24 ? -10.234 1.391 10.664 1 97.38 24 GLU B O 1
ATOM 969 N N . ILE B 1 25 ? -9.195 3.326 10.266 1 97.62 25 ILE B N 1
ATOM 970 C CA . ILE B 1 25 ? -8.711 2.902 8.961 1 97.62 25 ILE B CA 1
ATOM 971 C C . ILE B 1 25 ? -7.809 1.68 9.109 1 97.62 25 ILE B C 1
ATOM 973 O O . ILE B 1 25 ? -8.008 0.667 8.438 1 97.62 25 ILE B O 1
ATOM 977 N N . ALA B 1 26 ? -6.883 1.794 10.07 1 97.5 26 ALA B N 1
ATOM 978 C CA . ALA B 1 26 ? -5.91 0.727 10.281 1 97.5 26 ALA B CA 1
ATOM 979 C C . ALA B 1 26 ? -6.598 -0.584 10.641 1 97.5 26 ALA B C 1
ATOM 981 O O . ALA B 1 26 ? -6.133 -1.663 10.273 1 97.5 26 ALA B O 1
ATOM 982 N N . ASN B 1 27 ? -7.734 -0.511 11.266 1 97.88 27 ASN B N 1
ATOM 983 C CA . ASN B 1 27 ? -8.406 -1.692 11.789 1 97.88 27 ASN B CA 1
ATOM 984 C C . ASN B 1 27 ? -9.453 -2.225 10.812 1 97.88 27 ASN B C 1
ATOM 986 O O . ASN B 1 27 ? -10.07 -3.26 11.055 1 97.88 27 ASN B O 1
ATOM 990 N N . THR B 1 28 ? -9.656 -1.539 9.789 1 98.38 28 THR B N 1
ATOM 991 C CA . THR B 1 28 ? -10.594 -1.972 8.758 1 98.38 28 THR B CA 1
ATOM 992 C C . THR B 1 28 ? -9.922 -2.955 7.801 1 98.38 28 THR B C 1
ATOM 994 O O . THR B 1 28 ? -8.758 -2.777 7.434 1 98.38 28 THR B O 1
ATOM 997 N N . THR B 1 29 ? -10.664 -3.957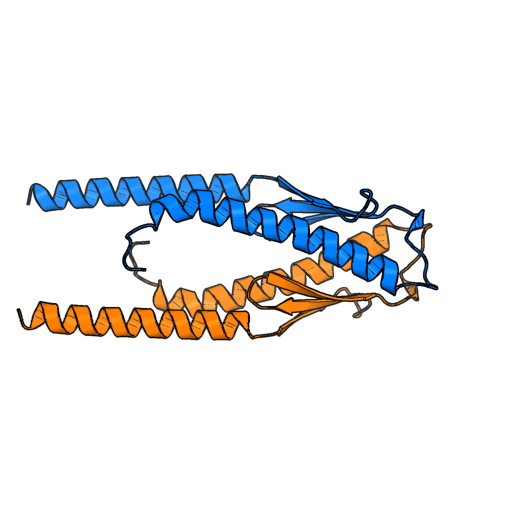 7.43 1 98.88 29 THR B N 1
ATOM 998 C CA . THR B 1 29 ? -10.203 -4.895 6.414 1 98.88 29 THR B CA 1
ATOM 999 C C . THR B 1 29 ? -10.68 -4.465 5.027 1 98.88 29 THR B C 1
ATOM 1001 O O . THR B 1 29 ? -11.844 -4.098 4.852 1 98.88 29 THR B O 1
ATOM 1004 N N . PHE B 1 30 ? -9.805 -4.449 4.074 1 98.94 30 PHE B N 1
ATOM 1005 C CA . PHE B 1 30 ? -10.117 -4.121 2.688 1 98.94 30 PHE B CA 1
ATOM 1006 C C . PHE B 1 30 ? -9.914 -5.332 1.785 1 98.94 30 PHE B C 1
ATOM 1008 O O . PHE B 1 30 ? -8.844 -5.941 1.785 1 98.94 30 PHE B O 1
ATOM 1015 N N . VAL B 1 31 ? -10.945 -5.586 1.041 1 98.94 31 VAL B N 1
ATOM 1016 C CA . VAL B 1 31 ? -10.922 -6.77 0.187 1 98.94 31 VAL B CA 1
ATOM 1017 C C . VAL B 1 31 ? -10.75 -6.348 -1.271 1 98.94 31 VAL B C 1
ATOM 1019 O O . VAL B 1 31 ? -11.516 -5.527 -1.783 1 98.94 31 VAL B O 1
ATOM 1022 N N . GLY B 1 32 ? -9.68 -6.777 -1.847 1 98.88 32 GLY B N 1
ATOM 1023 C CA . GLY B 1 32 ?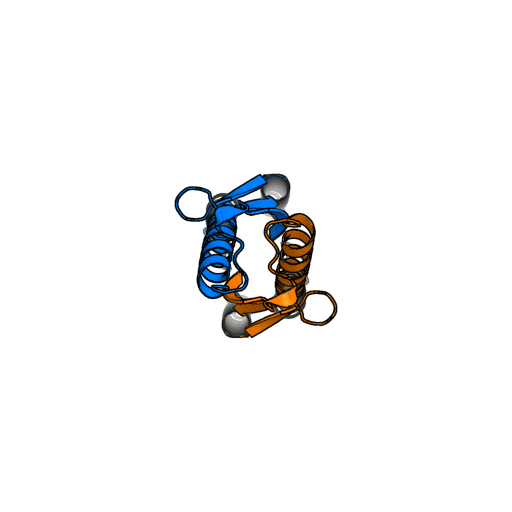 -9.461 -6.602 -3.273 1 98.88 32 GLY B CA 1
ATOM 1024 C C . GLY B 1 32 ? -9.664 -7.879 -4.07 1 98.88 32 GLY B C 1
ATOM 1025 O O . GLY B 1 32 ? -9.469 -8.977 -3.549 1 98.88 32 GLY B O 1
ATOM 1026 N N . LYS B 1 33 ? -10.039 -7.719 -5.277 1 98.81 33 LYS B N 1
ATOM 1027 C CA . LYS B 1 33 ? -10.383 -8.875 -6.094 1 98.81 33 LYS B CA 1
ATOM 1028 C C . LYS B 1 33 ? -9.93 -8.688 -7.539 1 98.81 33 LYS B C 1
ATOM 1030 O O . LYS B 1 33 ? -9.891 -7.566 -8.047 1 98.81 33 LYS B O 1
ATOM 1035 N N . SER B 1 34 ? -9.555 -9.836 -8.102 1 98.5 34 SER B N 1
ATOM 1036 C CA . SER B 1 34 ? -9.445 -9.883 -9.555 1 98.5 34 SER B CA 1
ATOM 1037 C C . SER B 1 34 ? -10.805 -10.117 -10.203 1 98.5 34 SER B C 1
ATOM 1039 O O . SER B 1 34 ? -11.82 -10.188 -9.523 1 98.5 34 SER B O 1
ATOM 1041 N N . ALA B 1 35 ? -10.734 -10.117 -11.609 1 95.19 35 ALA B N 1
ATOM 1042 C CA . ALA B 1 35 ? -11.938 -10.469 -12.352 1 95.19 35 ALA B CA 1
ATOM 1043 C C . ALA B 1 35 ? -12.469 -11.828 -11.914 1 95.19 35 ALA B C 1
ATOM 1045 O O . ALA B 1 35 ? -11.695 -12.766 -11.703 1 95.19 35 ALA B O 1
ATOM 1046 N N . GLN B 1 36 ? -13.758 -11.906 -11.633 1 96.19 36 GLN B N 1
ATOM 1047 C CA . GLN B 1 36 ? -14.484 -13.133 -11.312 1 96.19 36 GLN B CA 1
ATOM 1048 C C . GLN B 1 36 ? -14.078 -13.664 -9.938 1 96.19 36 GLN B C 1
ATOM 1050 O O . GLN B 1 36 ? -14.297 -14.836 -9.641 1 96.19 36 GLN B O 1
ATOM 1055 N N . ASP B 1 37 ? -13.328 -13 -9.156 1 97.56 37 ASP B N 1
ATOM 1056 C CA . ASP B 1 37 ? -12.93 -13.312 -7.789 1 97.56 37 ASP B CA 1
ATOM 1057 C C . ASP B 1 37 ? -11.984 -14.508 -7.75 1 97.56 37 ASP B C 1
ATOM 1059 O O . ASP B 1 37 ? -11.992 -15.289 -6.793 1 97.56 37 ASP B O 1
ATOM 1063 N N . LEU B 1 38 ? -11.266 -14.594 -8.82 1 98.19 38 LEU B N 1
ATOM 1064 C CA . LEU B 1 38 ? -10.352 -15.727 -8.898 1 98.19 38 LEU B CA 1
ATOM 1065 C C . LEU B 1 38 ? -9.156 -15.523 -7.965 1 98.19 38 LEU B C 1
ATOM 1067 O O . LEU B 1 38 ? -8.484 -16.484 -7.598 1 98.19 38 LEU B O 1
ATOM 1071 N N . VAL B 1 39 ? -8.883 -14.32 -7.672 1 98.88 39 VAL B N 1
ATOM 1072 C CA . VAL B 1 39 ? -7.887 -13.914 -6.688 1 98.88 39 VAL B CA 1
ATOM 1073 C C . VAL B 1 39 ? -8.492 -12.906 -5.715 1 98.88 39 VAL B C 1
ATOM 1075 O O . VAL B 1 39 ? -9.102 -11.914 -6.133 1 98.88 39 VAL B O 1
ATOM 1078 N N . THR B 1 40 ? -8.359 -13.172 -4.438 1 98.94 40 THR B N 1
ATOM 1079 C CA . THR B 1 40 ? -8.859 -12.266 -3.408 1 98.94 40 THR B CA 1
ATOM 1080 C C . THR B 1 40 ? -7.781 -11.977 -2.371 1 98.94 40 THR B C 1
ATOM 1082 O O . THR B 1 40 ? -7.059 -12.883 -1.946 1 98.94 40 THR B O 1
ATOM 1085 N N . VAL B 1 41 ? -7.699 -10.695 -2.035 1 98.94 41 VAL B N 1
ATOM 1086 C CA . VAL B 1 41 ? -6.73 -10.297 -1.018 1 98.94 41 VAL B CA 1
ATOM 1087 C C . VAL B 1 41 ? -7.434 -9.539 0.101 1 98.94 41 VAL B C 1
ATOM 1089 O O . VAL B 1 41 ? -8.477 -8.914 -0.123 1 98.94 41 VAL B O 1
ATOM 1092 N N . GLU B 1 42 ? -6.875 -9.625 1.279 1 98.94 42 GLU B N 1
ATOM 1093 C CA . GLU B 1 42 ? -7.293 -8.805 2.41 1 98.94 42 GLU B CA 1
ATOM 1094 C C . GLU B 1 42 ? -6.133 -7.969 2.941 1 98.94 42 GLU B C 1
ATOM 1096 O O . GLU B 1 42 ? -5.086 -8.508 3.303 1 98.94 42 GLU B O 1
ATOM 1101 N N . PHE B 1 43 ? -6.383 -6.703 2.918 1 98.94 43 PHE B N 1
ATOM 1102 C CA . PHE B 1 43 ? -5.426 -5.766 3.49 1 98.94 43 PHE B CA 1
ATOM 1103 C C . PHE B 1 43 ? -5.988 -5.117 4.75 1 98.94 43 PHE B C 1
ATOM 1105 O O . PHE B 1 43 ? -7.191 -4.859 4.836 1 98.94 43 PHE B O 1
ATOM 1112 N N . SER B 1 44 ? -5.055 -4.867 5.684 1 98.75 44 SER B N 1
ATOM 1113 C CA . SER B 1 44 ? -5.398 -3.887 6.703 1 98.75 44 SER B CA 1
ATOM 1114 C C . SER B 1 44 ? -5.199 -2.463 6.195 1 98.75 44 SER B C 1
ATOM 1116 O O . SER B 1 44 ? -4.523 -2.25 5.184 1 98.75 44 SER B O 1
ATOM 1118 N N . GLY B 1 45 ? -5.777 -1.554 6.887 1 98.5 45 GLY B N 1
ATOM 1119 C CA . GLY B 1 45 ? -5.762 -0.166 6.453 1 98.5 45 GLY B CA 1
ATOM 1120 C C . GLY B 1 45 ? -4.379 0.46 6.508 1 98.5 45 GLY B C 1
ATOM 1121 O O . GLY B 1 45 ? -4.148 1.515 5.91 1 98.5 45 GLY B O 1
ATOM 1122 N N . ASP B 1 46 ? -3.463 -0.139 7.246 1 97.31 46 ASP B N 1
ATOM 1123 C CA . ASP B 1 46 ? -2.076 0.319 7.266 1 97.31 46 ASP B CA 1
ATOM 1124 C C . ASP B 1 46 ? -1.271 -0.323 6.141 1 97.31 46 ASP B C 1
ATOM 1126 O O . ASP B 1 46 ? -0.039 -0.289 6.152 1 97.31 46 ASP B O 1
ATOM 1130 N N . ARG B 1 47 ? -2.023 -0.963 5.16 1 98.5 47 ARG B N 1
ATOM 1131 C CA . ARG B 1 47 ? -1.503 -1.473 3.895 1 98.5 47 ARG B CA 1
ATOM 1132 C C . ARG B 1 47 ? -0.632 -2.705 4.117 1 98.5 47 ARG B C 1
ATOM 1134 O O . ARG B 1 47 ? 0.427 -2.842 3.5 1 98.5 47 ARG B O 1
ATOM 1141 N N . THR B 1 48 ? -1.045 -3.492 5.035 1 98.81 48 THR B N 1
ATOM 1142 C CA . THR B 1 48 ? -0.452 -4.812 5.203 1 98.81 48 THR B CA 1
ATOM 1143 C C . THR B 1 48 ? -1.327 -5.887 4.559 1 98.81 48 THR B C 1
ATOM 1145 O O . THR B 1 48 ? -2.527 -5.965 4.832 1 98.81 48 THR B O 1
ATOM 1148 N N . LEU B 1 49 ? -0.707 -6.66 3.658 1 98.94 49 LEU B N 1
ATOM 1149 C CA . LEU B 1 49 ? -1.414 -7.797 3.082 1 98.94 49 LEU B CA 1
ATOM 1150 C C . LEU B 1 49 ? -1.539 -8.93 4.098 1 98.94 49 LEU B C 1
ATOM 1152 O O . LEU B 1 49 ? -0.538 -9.539 4.477 1 98.94 49 LEU B O 1
ATOM 1156 N N . LYS B 1 50 ? -2.713 -9.211 4.543 1 98.88 50 LYS B N 1
ATOM 1157 C CA . LYS B 1 50 ? -2.965 -10.164 5.621 1 98.88 50 LYS B CA 1
ATOM 1158 C C . LYS B 1 50 ? -3.264 -11.555 5.07 1 98.88 50 LYS B C 1
ATOM 1160 O O . LYS B 1 50 ? -2.932 -12.562 5.695 1 98.88 50 LYS B O 1
ATOM 1165 N N . SER B 1 51 ? -3.961 -11.484 3.926 1 98.75 51 SER B N 1
ATOM 1166 C CA . SER B 1 51 ? -4.305 -12.773 3.32 1 98.75 51 SER B CA 1
ATOM 1167 C C . SER B 1 51 ? -4.426 -12.648 1.804 1 98.75 51 SER B C 1
ATOM 1169 O O . SER B 1 51 ? -4.75 -11.586 1.283 1 98.75 51 SER B O 1
ATOM 1171 N N . LEU B 1 52 ? -4.141 -13.727 1.143 1 98.94 52 LEU B N 1
ATOM 1172 C CA . LEU B 1 52 ? -4.238 -13.914 -0.3 1 98.94 52 LEU B CA 1
ATOM 1173 C C . LEU B 1 52 ? -4.828 -15.281 -0.629 1 98.94 52 LEU B C 1
ATOM 1175 O O . LEU B 1 52 ? -4.371 -16.297 -0.106 1 98.94 52 LEU B O 1
ATOM 1179 N N . ASP B 1 53 ? -5.867 -15.273 -1.392 1 98.81 53 ASP B N 1
ATOM 1180 C CA . ASP B 1 53 ? -6.508 -16.5 -1.843 1 98.81 53 ASP B CA 1
ATOM 1181 C C . ASP B 1 53 ? -6.527 -16.578 -3.367 1 98.81 53 ASP B C 1
ATOM 1183 O O . ASP B 1 53 ? -7.043 -15.688 -4.035 1 98.81 53 ASP B O 1
ATOM 1187 N N . ILE B 1 54 ? -5.945 -17.609 -3.85 1 98.75 54 ILE B N 1
ATOM 1188 C CA . ILE B 1 54 ? -5.902 -17.844 -5.289 1 98.75 54 ILE B CA 1
ATOM 1189 C C . ILE B 1 54 ? -6.621 -19.141 -5.617 1 98.75 54 ILE B C 1
ATOM 1191 O O . ILE B 1 54 ? -6.281 -20.203 -5.082 1 98.75 54 ILE B O 1
ATOM 1195 N N . LYS B 1 55 ? -7.559 -19.047 -6.52 1 97.81 55 LYS B N 1
ATOM 1196 C CA . LYS B 1 55 ? -8.227 -20.281 -6.949 1 97.81 55 LYS B CA 1
ATOM 1197 C C . LYS B 1 55 ? -7.27 -21.172 -7.738 1 97.81 55 LYS B C 1
ATOM 1199 O O . LYS B 1 55 ? -6.508 -20.688 -8.578 1 97.81 55 LYS B O 1
ATOM 1204 N N . PRO B 1 56 ? -7.309 -22.422 -7.516 1 96.75 56 PRO B N 1
ATOM 1205 C CA . PRO B 1 56 ? -6.367 -23.344 -8.164 1 96.75 56 PRO B CA 1
ATOM 1206 C C . PRO B 1 56 ? -6.457 -23.297 -9.688 1 96.75 56 PRO B C 1
ATOM 1208 O O . PRO B 1 56 ? -5.457 -23.516 -10.375 1 96.75 56 PRO B O 1
ATOM 1211 N N . ASP B 1 57 ? -7.535 -22.953 -10.242 1 95.06 57 ASP B N 1
ATOM 1212 C CA . ASP B 1 57 ? -7.789 -22.984 -11.68 1 95.06 57 ASP B CA 1
ATOM 1213 C C . ASP B 1 57 ? -6.891 -22 -12.422 1 95.06 57 ASP B C 1
ATOM 1215 O O . ASP B 1 57 ? -6.625 -22.172 -13.609 1 95.06 57 ASP B O 1
ATOM 1219 N N . VAL B 1 58 ? -6.391 -21.047 -11.68 1 97.44 58 VAL B N 1
ATOM 1220 C CA . VAL B 1 58 ? -5.594 -20.047 -12.367 1 97.44 58 VAL B CA 1
ATOM 1221 C C . VAL B 1 58 ? -4.113 -20.234 -12.031 1 97.44 58 VAL B C 1
ATOM 1223 O O . VAL B 1 58 ? -3.271 -19.422 -12.414 1 97.44 58 VAL B O 1
ATOM 1226 N N . ILE B 1 59 ? -3.834 -21.219 -11.25 1 98.44 59 ILE B N 1
ATOM 1227 C CA . ILE B 1 59 ? -2.453 -21.562 -10.938 1 98.44 59 ILE B CA 1
ATOM 1228 C C . ILE B 1 59 ? -1.913 -22.547 -11.977 1 98.44 59 ILE B C 1
ATOM 1230 O O . ILE B 1 59 ? -2.111 -23.75 -11.867 1 98.44 59 ILE B O 1
ATOM 1234 N N . ASP B 1 60 ? -1.265 -21.953 -12.992 1 98 60 ASP B N 1
ATOM 1235 C CA . ASP B 1 60 ? -0.733 -22.734 -14.109 1 98 60 ASP B CA 1
ATOM 1236 C C . ASP B 1 60 ? 0.711 -22.344 -14.414 1 98 60 ASP B C 1
ATOM 1238 O O . ASP B 1 60 ? 0.97 -21.234 -14.914 1 98 60 ASP B O 1
ATOM 1242 N N . PRO B 1 61 ? 1.665 -23.172 -14.125 1 97.94 61 PRO B N 1
ATOM 1243 C CA . PRO B 1 61 ? 3.07 -22.828 -14.352 1 97.94 61 PRO B CA 1
ATOM 1244 C C . PRO B 1 61 ? 3.377 -22.531 -15.82 1 97.94 61 PRO B C 1
ATOM 1246 O O . PRO B 1 61 ? 4.387 -21.906 -16.125 1 97.94 61 PRO B O 1
ATOM 1249 N N . GLU B 1 62 ? 2.533 -22.969 -16.656 1 97.38 62 GLU B N 1
ATOM 1250 C CA . GLU B 1 62 ? 2.756 -22.734 -18.078 1 97.38 62 GLU B CA 1
ATOM 1251 C C . GLU B 1 62 ? 2.215 -21.375 -18.516 1 97.38 62 GLU B C 1
ATOM 1253 O O . GLU B 1 62 ? 2.418 -20.953 -19.656 1 97.38 62 GLU B O 1
ATOM 1258 N N . ASP B 1 63 ? 1.501 -20.672 -17.703 1 97.5 63 ASP B N 1
ATOM 1259 C CA . ASP B 1 63 ? 0.961 -19.344 -17.984 1 97.5 63 ASP B CA 1
ATOM 1260 C C . ASP B 1 63 ? 1.047 -18.438 -16.75 1 97.5 63 ASP B C 1
ATOM 1262 O O . ASP B 1 63 ? 0.022 -18.031 -16.203 1 97.5 63 ASP B O 1
ATOM 1266 N N . PRO B 1 64 ? 2.23 -18.125 -16.391 1 97.88 64 PRO B N 1
ATOM 1267 C CA . PRO B 1 64 ? 2.385 -17.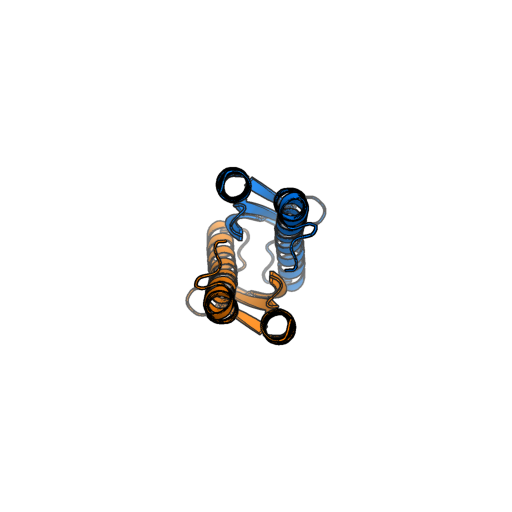297 -15.18 1 97.88 64 PRO B CA 1
ATOM 1268 C C . PRO B 1 64 ? 1.783 -15.906 -15.344 1 97.88 64 PRO B C 1
ATOM 1270 O O . PRO B 1 64 ? 1.372 -15.297 -14.352 1 97.88 64 PRO B O 1
ATOM 1273 N N . GLU B 1 65 ? 1.753 -15.43 -16.562 1 97.75 65 GLU B N 1
ATOM 1274 C CA . GLU B 1 65 ? 1.32 -14.062 -16.859 1 97.75 65 GLU B CA 1
ATOM 1275 C C . GLU B 1 65 ? -0.12 -13.836 -16.406 1 97.75 65 GLU B C 1
ATOM 1277 O O . GLU B 1 65 ? -0.435 -12.797 -15.812 1 97.75 65 GLU B O 1
ATOM 1282 N N . THR B 1 66 ? -0.993 -14.766 -16.641 1 97.69 66 THR B N 1
ATOM 1283 C CA . THR B 1 66 ? -2.393 -14.641 -16.25 1 97.69 66 THR B CA 1
ATOM 1284 C C . THR B 1 66 ? -2.523 -14.492 -14.734 1 97.69 66 THR B C 1
ATOM 1286 O O . THR B 1 66 ? -3.203 -13.578 -14.25 1 97.69 66 THR B O 1
ATOM 1289 N N . LEU B 1 67 ? -1.852 -15.367 -14.008 1 98.56 67 LEU B N 1
ATOM 1290 C CA . LEU B 1 67 ? -1.848 -15.312 -12.555 1 98.56 67 LEU B CA 1
ATOM 1291 C C . LEU B 1 67 ? -1.281 -13.977 -12.062 1 98.56 67 LEU B C 1
ATOM 1293 O O . LEU B 1 67 ? -1.861 -13.336 -11.188 1 98.56 67 LEU B O 1
ATOM 1297 N N . GLN B 1 68 ? -0.218 -13.578 -12.641 1 98.81 68 GLN B N 1
ATOM 1298 C CA . GLN B 1 68 ? 0.454 -12.344 -12.266 1 98.81 68 GLN B CA 1
ATOM 1299 C C . GLN B 1 68 ? -0.457 -11.133 -12.477 1 98.81 68 GLN B C 1
ATOM 1301 O O . GLN B 1 68 ? -0.541 -10.25 -11.625 1 98.81 68 GLN B O 1
ATOM 1306 N N . ASP B 1 69 ? -1.153 -11.102 -13.562 1 98.56 69 ASP B N 1
ATOM 1307 C CA . ASP B 1 69 ? -2.064 -10 -13.852 1 98.56 69 ASP B CA 1
ATOM 1308 C C . ASP B 1 69 ? -3.213 -9.961 -12.844 1 98.56 69 ASP B C 1
ATOM 1310 O O . ASP B 1 69 ? -3.578 -8.891 -12.359 1 98.56 69 ASP B O 1
ATOM 1314 N N . MET B 1 70 ? -3.711 -11.133 -12.547 1 98.81 70 MET B N 1
ATOM 1315 C CA . MET B 1 70 ? -4.867 -11.203 -11.656 1 98.81 70 MET B CA 1
ATOM 1316 C C . MET B 1 70 ? -4.484 -10.789 -10.234 1 98.81 70 MET B C 1
ATOM 1318 O O . MET B 1 70 ? -5.246 -10.094 -9.562 1 98.81 70 MET B O 1
ATOM 1322 N N . VAL B 1 71 ? -3.303 -11.234 -9.75 1 98.94 71 VAL B N 1
ATOM 1323 C CA . VAL B 1 71 ? -2.82 -10.828 -8.43 1 98.94 71 VAL B CA 1
ATOM 1324 C C . VAL B 1 71 ? -2.598 -9.32 -8.406 1 98.94 71 VAL B C 1
ATOM 1326 O O . VAL B 1 71 ? -2.996 -8.641 -7.453 1 98.94 71 VAL B O 1
ATOM 1329 N N . THR B 1 72 ? -1.986 -8.812 -9.469 1 98.94 72 THR B N 1
ATOM 1330 C CA . THR B 1 72 ? -1.75 -7.379 -9.57 1 98.94 72 THR B CA 1
ATOM 1331 C C . THR B 1 72 ? -3.062 -6.609 -9.477 1 98.94 72 THR B C 1
ATOM 1333 O O . THR B 1 72 ? -3.162 -5.625 -8.742 1 98.94 72 THR B O 1
ATOM 1336 N N . ASP B 1 73 ? -4.047 -7.074 -10.18 1 98.88 73 ASP B N 1
ATOM 1337 C CA . ASP B 1 73 ? -5.363 -6.438 -10.164 1 98.88 73 ASP B CA 1
ATOM 1338 C C . ASP B 1 73 ? -5.953 -6.414 -8.758 1 98.88 73 ASP B C 1
ATOM 1340 O O . ASP B 1 73 ? -6.406 -5.371 -8.289 1 98.88 73 ASP B O 1
ATOM 1344 N N . ALA B 1 74 ? -5.941 -7.547 -8.117 1 98.94 74 ALA B N 1
ATOM 1345 C CA . ALA B 1 74 ? -6.547 -7.691 -6.801 1 98.94 74 ALA B CA 1
ATOM 1346 C C . ALA B 1 74 ? -5.832 -6.82 -5.77 1 98.94 74 ALA B C 1
ATOM 1348 O O . ALA B 1 74 ? -6.477 -6.152 -4.957 1 98.94 74 ALA B O 1
ATOM 1349 N N . VAL B 1 75 ? -4.52 -6.828 -5.809 1 98.94 75 VAL B N 1
ATOM 1350 C CA . VAL B 1 75 ? -3.713 -6.039 -4.887 1 98.94 75 VAL B CA 1
ATOM 1351 C C . VAL B 1 75 ? -3.988 -4.551 -5.102 1 98.94 75 VAL B C 1
ATOM 1353 O O . VAL B 1 75 ? -4.27 -3.82 -4.148 1 98.94 75 VAL B O 1
ATOM 1356 N N . ASN B 1 76 ? -3.979 -4.117 -6.391 1 98.94 76 ASN B N 1
ATOM 1357 C CA . ASN B 1 76 ? -4.199 -2.707 -6.688 1 98.94 76 ASN B CA 1
ATOM 1358 C C . ASN B 1 76 ? -5.633 -2.287 -6.375 1 98.94 76 ASN B C 1
ATOM 1360 O O . ASN B 1 76 ? -5.879 -1.145 -5.984 1 98.94 76 ASN B O 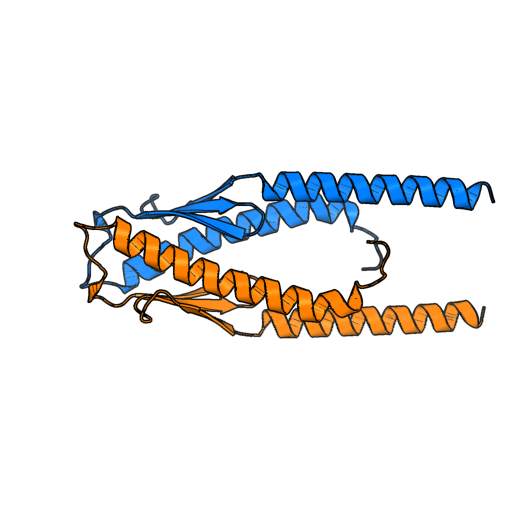1
ATOM 1364 N N . ASP B 1 77 ? -6.508 -3.225 -6.52 1 98.94 77 ASP B N 1
ATOM 1365 C CA . ASP B 1 77 ? -7.895 -2.961 -6.148 1 98.94 77 ASP B CA 1
ATOM 1366 C C . ASP B 1 77 ? -8.016 -2.639 -4.66 1 98.94 77 ASP B C 1
ATOM 1368 O O . ASP B 1 77 ? -8.586 -1.614 -4.285 1 98.94 77 ASP B O 1
ATOM 1372 N N . ALA B 1 78 ? -7.434 -3.443 -3.77 1 98.94 78 ALA B N 1
ATOM 1373 C CA . ALA B 1 78 ? -7.477 -3.227 -2.326 1 98.94 78 ALA B CA 1
ATOM 1374 C C . ALA B 1 78 ? -6.75 -1.942 -1.943 1 98.94 78 ALA B C 1
ATOM 1376 O O . ALA B 1 78 ? -7.258 -1.145 -1.152 1 98.94 78 ALA B O 1
ATOM 1377 N N . LEU B 1 79 ? -5.586 -1.751 -2.514 1 98.88 79 LEU B N 1
ATOM 1378 C CA . LEU B 1 79 ? -4.785 -0.584 -2.156 1 98.88 79 LEU B CA 1
ATOM 1379 C C . LEU B 1 79 ? -5.477 0.703 -2.596 1 98.88 79 LEU B C 1
ATOM 1381 O O . LEU B 1 79 ? -5.395 1.722 -1.905 1 98.88 79 LEU B O 1
ATOM 1385 N N . SER B 1 80 ? -6.195 0.684 -3.713 1 98.81 80 SER B N 1
ATOM 1386 C CA . SER B 1 80 ? -6.961 1.838 -4.172 1 98.81 80 SER B CA 1
ATOM 1387 C C . SER B 1 80 ? -8.102 2.162 -3.217 1 98.81 80 SER B C 1
ATOM 1389 O O . SER B 1 80 ? -8.398 3.334 -2.969 1 98.81 80 SER B O 1
ATOM 1391 N N . GLN B 1 81 ? -8.734 1.116 -2.729 1 98.75 81 GLN B N 1
ATOM 1392 C CA . GLN B 1 81 ? -9.789 1.308 -1.736 1 98.75 81 GLN B CA 1
ATOM 1393 C C . GLN B 1 81 ? -9.242 1.981 -0.48 1 98.75 81 GLN B C 1
ATOM 1395 O O . GLN B 1 81 ? -9.867 2.898 0.059 1 98.75 81 GLN B O 1
ATOM 1400 N N . ILE B 1 82 ? -8.094 1.497 -0.012 1 98.62 82 ILE B N 1
ATOM 1401 C CA . ILE B 1 82 ? -7.465 2.072 1.171 1 98.62 82 ILE B CA 1
ATOM 1402 C C . ILE B 1 82 ? -7.18 3.555 0.934 1 98.62 82 ILE B C 1
ATOM 1404 O O . ILE B 1 82 ? -7.469 4.395 1.791 1 98.62 82 ILE B O 1
ATOM 1408 N N . GLU B 1 83 ? -6.602 3.846 -0.192 1 98.06 83 GLU B N 1
ATOM 1409 C CA . GLU B 1 83 ? -6.297 5.227 -0.545 1 98.06 83 GLU B CA 1
ATOM 1410 C C . GLU B 1 83 ? -7.551 6.094 -0.523 1 98.06 83 GLU B C 1
ATOM 1412 O O . GLU B 1 83 ? -7.551 7.184 0.055 1 98.06 83 GLU B O 1
ATOM 1417 N N . LYS B 1 84 ? -8.625 5.617 -1.101 1 97.94 84 LYS B N 1
ATOM 1418 C CA . LYS B 1 84 ? -9.883 6.359 -1.196 1 97.94 84 LYS B CA 1
ATOM 1419 C C . LYS B 1 84 ? -10.477 6.613 0.186 1 97.94 84 LYS B C 1
ATOM 1421 O O . LYS B 1 84 ? -10.867 7.738 0.499 1 97.94 84 LYS B O 1
ATOM 1426 N N . VAL B 1 85 ? -10.492 5.566 0.973 1 97.75 85 VAL B N 1
ATOM 1427 C CA . VAL B 1 85 ? -11.062 5.688 2.309 1 97.75 85 VAL B CA 1
ATOM 1428 C C . VAL B 1 85 ? -10.195 6.605 3.164 1 97.75 85 VAL B C 1
ATOM 1430 O O . VAL B 1 85 ? -10.711 7.434 3.92 1 97.75 85 VAL B O 1
ATOM 1433 N N . THR B 1 86 ? -8.883 6.473 3.096 1 97 86 THR B N 1
ATOM 1434 C CA . THR B 1 86 ? -7.957 7.332 3.822 1 97 86 THR B CA 1
ATOM 1435 C C . THR B 1 86 ? -8.172 8.797 3.451 1 97 86 THR B C 1
ATOM 1437 O O . THR B 1 86 ? -8.281 9.656 4.328 1 97 86 THR B O 1
ATOM 1440 N N . GLU B 1 87 ? -8.258 9.078 2.156 1 94.81 87 GLU B N 1
ATOM 1441 C CA . GLU B 1 87 ? -8.5 10.43 1.672 1 94.81 87 GLU B CA 1
ATOM 1442 C C . GLU B 1 87 ? -9.836 10.969 2.174 1 94.81 87 GLU B C 1
ATOM 1444 O O . GLU B 1 87 ? -9.938 12.125 2.58 1 94.81 87 GLU B O 1
ATOM 1449 N N . GLN B 1 88 ? -10.82 10.172 2.148 1 95 88 GLN B N 1
ATOM 1450 C CA . GLN B 1 88 ? -12.164 10.562 2.576 1 95 88 GLN B CA 1
ATOM 1451 C C . GLN B 1 88 ? -12.188 10.883 4.07 1 95 88 GLN B C 1
ATOM 1453 O O . GLN B 1 88 ? -12.711 11.922 4.473 1 95 88 GLN B O 1
ATOM 1458 N N . LYS B 1 89 ? -11.57 10.047 4.844 1 94.25 89 LYS B N 1
ATOM 1459 C CA . LYS B 1 89 ? -11.664 10.188 6.293 1 94.25 89 LYS B CA 1
ATOM 1460 C C . LYS B 1 89 ? -10.695 11.242 6.812 1 94.25 89 LYS B C 1
ATOM 1462 O O . LYS B 1 89 ? -11.07 12.094 7.617 1 94.25 89 LYS B O 1
ATOM 1467 N N . LEU B 1 90 ? -9.445 11.211 6.332 1 90.81 90 LEU B N 1
ATOM 1468 C CA . LEU B 1 90 ? -8.43 12.148 6.805 1 90.81 90 LEU B CA 1
ATOM 1469 C C . LEU B 1 90 ? -8.516 13.469 6.051 1 90.81 90 LEU B C 1
ATOM 1471 O O . LEU B 1 90 ? -8.148 14.516 6.59 1 90.81 90 LEU B O 1
ATOM 1475 N N . GLY B 1 91 ? -8.922 13.375 4.777 1 89.81 91 GLY B N 1
ATOM 1476 C CA . GLY B 1 91 ? -9.047 14.57 3.957 1 89.81 91 GLY B CA 1
ATOM 1477 C C . GLY B 1 91 ? -9.945 15.625 4.57 1 89.81 91 GLY B C 1
ATOM 1478 O O . GLY B 1 91 ? -9.703 16.828 4.414 1 89.81 91 GLY B O 1
ATOM 1479 N N . LYS B 1 92 ? -10.961 15.242 5.281 1 87.31 92 LYS B N 1
ATOM 1480 C CA . LYS B 1 92 ? -11.898 16.172 5.902 1 87.31 92 LYS B CA 1
ATOM 1481 C C . LYS B 1 92 ? -11.211 17.016 6.969 1 87.31 92 LYS B C 1
ATOM 1483 O O . LYS B 1 92 ? -11.617 18.156 7.227 1 87.31 92 LYS B O 1
ATOM 1488 N N . PHE B 1 93 ? -10.102 16.422 7.551 1 86.5 93 PHE B N 1
ATOM 1489 C CA . PHE B 1 93 ? -9.391 17.109 8.625 1 86.5 93 PHE B CA 1
ATOM 1490 C C . PHE B 1 93 ? -8.305 18 8.055 1 86.5 93 PHE B C 1
ATOM 1492 O O . PHE B 1 93 ? -7.879 18.969 8.703 1 86.5 93 PHE B O 1
ATOM 1499 N N . THR B 1 94 ? -7.809 17.594 6.922 1 79.88 94 THR B N 1
ATOM 1500 C CA . THR B 1 94 ? -6.68 18.328 6.375 1 79.88 94 THR B CA 1
ATOM 1501 C C . THR B 1 94 ? -7.152 19.391 5.379 1 79.88 94 THR B C 1
ATOM 1503 O O . THR B 1 94 ? -6.355 20.203 4.898 1 79.88 94 THR B O 1
ATOM 1506 N N . LYS B 1 95 ? -8.477 19.344 5.082 1 74.94 95 LYS B N 1
ATOM 1507 C CA . LYS B 1 95 ? -9.047 20.375 4.211 1 74.94 95 LYS B CA 1
ATOM 1508 C C . LYS B 1 95 ? -8.883 21.766 4.816 1 74.94 95 LYS B C 1
ATOM 1510 O O . LYS B 1 95 ? -9.312 22.016 5.949 1 74.94 95 LYS B O 1
ATOM 1515 N N . GLY B 1 96 ? -8.133 22.531 4.125 1 64.56 96 GLY B N 1
ATOM 1516 C CA . GLY B 1 96 ? -7.945 23.906 4.566 1 64.56 96 GLY B CA 1
ATOM 1517 C C . GLY B 1 96 ? -6.641 24.125 5.312 1 64.56 96 GLY B C 1
ATOM 1518 O O . GLY B 1 96 ? -6.285 25.25 5.641 1 64.56 96 GLY B O 1
ATOM 1519 N N . LEU B 1 97 ? -6.199 22.891 5.773 1 63.44 97 LEU B N 1
ATOM 1520 C CA . LEU B 1 97 ? -4.887 23.078 6.383 1 63.44 97 LEU B CA 1
ATOM 1521 C C . LEU B 1 97 ? -3.844 23.453 5.332 1 63.44 97 LEU B C 1
ATOM 1523 O O . LEU B 1 97 ? -3.924 23 4.188 1 63.44 97 LEU B O 1
ATOM 1527 N N . PRO B 1 98 ? -3.197 24.453 5.582 1 55.28 98 PRO B N 1
ATOM 1528 C CA . PRO B 1 98 ? -2.197 24.938 4.625 1 55.28 98 PRO B CA 1
ATOM 1529 C C . PRO B 1 98 ? -1.221 23.844 4.188 1 55.28 98 PRO B C 1
ATOM 1531 O O . PRO B 1 98 ? -0.336 24.109 3.365 1 55.28 98 PRO B O 1
ATOM 1534 N N . PHE B 1 99 ? -1.521 22.594 4.531 1 48.38 99 PHE B N 1
ATOM 1535 C CA . PHE B 1 99 ? -0.519 21.641 4.062 1 48.38 99 PHE B CA 1
ATOM 1536 C C . PHE B 1 99 ? -0.806 21.219 2.625 1 48.38 99 PHE B C 1
ATOM 1538 O O . PHE B 1 99 ? -1.962 21.203 2.195 1 48.38 99 PHE B O 1
#

Solvent-accessible surface area (backbone atoms only — not comparable to full-atom values): 10361 Å² total; per-residue (Å²): 111,73,66,55,53,53,50,50,52,52,50,53,52,51,54,51,52,50,52,51,50,51,50,51,43,39,71,35,80,32,75,10,44,18,82,94,60,44,21,37,30,34,25,34,45,77,64,41,66,76,45,61,47,63,46,47,91,54,39,40,46,90,45,49,64,63,40,36,51,32,48,40,42,7,52,40,43,21,47,50,50,43,52,50,50,48,46,60,64,51,40,70,71,47,61,85,42,90,114,111,72,69,54,52,53,50,50,52,51,50,51,52,51,51,50,51,50,52,50,52,52,50,51,43,39,70,37,78,33,74,10,44,18,81,92,60,46,21,38,31,34,25,32,45,76,65,40,65,75,44,60,46,66,46,47,90,54,40,39,46,91,44,49,64,63,40,36,51,32,49,40,42,6,53,41,42,21,48,49,50,43,51,52,50,48,46,60,65,50,40,70,72,48,61,84,42,92,115

Organism: Lactococcus lactis subsp. lactis (strain IL1403) (NCBI:txid272623)

Sequence (198 aa):
MMNMQSMMKQAQKLQKQMQVSQEEIANTTFVGKSAQDLVTVEFSGDRTLKSLDIKPDVIDPEDPETLQDMVTDAVNDALSQIEKVTEQKLGKFTKGLPFMMNMQSMMKQAQKLQKQMQVSQEEIANTTFVGKSAQDLVTVEFSGDRTLKSLDIKPDVIDPEDPETLQDMVTDAVNDALSQIEKVTEQKLGKFTKGLPF

pLDDT: mean 93.4, std 9.95, range [48.38, 98.94]